Protein AF-A0AAJ7CE39-F1 (afdb_monomer)

Sequence (202 aa):
MLSVILLIFLVDRSFAIYKVINSKSSAVAFKYNDGVQGESGLHECQLDEVCSAVHKRFWMPTLSERFCRCSNGIECPWQWDKNPDNVSMTLNNRSHLKFCTTKKTTCTHKQLAVTVYGKGNSSNAYLVPHNVTVNCLCPKTHYWKLQKYSYEENDNIIQVFRCVKDMKILHYPIKRVWTPNNHLEVPALKIVYNTDCTGNLK

Structure (mmCIF, N/CA/C/O backbone):
data_AF-A0AAJ7CE39-F1
#
_entry.id   AF-A0AAJ7CE39-F1
#
loop_
_atom_site.group_PDB
_atom_site.id
_atom_site.type_symbol
_atom_site.label_atom_id
_atom_site.label_alt_id
_atom_site.label_comp_id
_atom_site.label_asym_id
_atom_site.label_entity_id
_atom_site.label_seq_id
_atom_site.pdbx_PDB_ins_code
_atom_site.Cartn_x
_atom_site.Cartn_y
_atom_site.Cartn_z
_atom_site.occupancy
_atom_site.B_iso_or_equiv
_atom_site.auth_seq_id
_atom_site.auth_comp_id
_atom_site.auth_asym_id
_atom_site.auth_atom_id
_atom_site.pdbx_PDB_model_num
ATOM 1 N N . MET A 1 1 ? 7.633 35.352 -53.881 1.00 43.28 1 MET A N 1
ATOM 2 C CA . MET A 1 1 ? 6.864 34.280 -53.215 1.00 43.28 1 MET A CA 1
ATOM 3 C C . MET A 1 1 ? 7.839 33.230 -52.708 1.00 43.28 1 MET A C 1
ATOM 5 O O . MET A 1 1 ? 8.324 32.457 -53.515 1.00 43.28 1 MET A O 1
ATOM 9 N N . LEU A 1 2 ? 8.157 33.212 -51.414 1.00 38.94 2 LEU A N 1
ATOM 10 C CA . LEU A 1 2 ? 8.753 32.042 -50.762 1.00 38.94 2 LEU A CA 1
ATOM 11 C C . LEU A 1 2 ? 8.095 31.941 -49.384 1.00 38.94 2 LEU A C 1
ATOM 13 O O . LEU A 1 2 ? 8.296 32.795 -48.526 1.00 38.94 2 LEU A O 1
ATOM 17 N N . SER A 1 3 ? 7.211 30.958 -49.245 1.00 46.09 3 SER A N 1
ATOM 18 C CA . SER A 1 3 ? 6.453 30.695 -48.027 1.00 46.09 3 SER A CA 1
ATOM 19 C C . SER A 1 3 ? 7.327 29.854 -47.100 1.00 46.09 3 SER A C 1
ATOM 21 O O . SER A 1 3 ? 7.668 28.722 -47.438 1.00 46.09 3 SER A O 1
ATOM 23 N N . VAL A 1 4 ? 7.746 30.417 -45.966 1.00 50.16 4 VAL A N 1
ATOM 24 C CA . VAL A 1 4 ? 8.520 29.703 -44.942 1.00 50.16 4 VAL A CA 1
ATOM 25 C C . VAL A 1 4 ? 7.527 28.951 -44.060 1.00 50.16 4 VAL A C 1
ATOM 27 O O . VAL A 1 4 ? 6.858 29.548 -43.221 1.00 50.16 4 VAL A O 1
ATOM 30 N N . ILE A 1 5 ? 7.398 27.641 -44.270 1.00 56.06 5 ILE A N 1
ATOM 31 C CA . ILE A 1 5 ? 6.575 26.777 -43.417 1.00 56.06 5 ILE A CA 1
ATOM 32 C C . ILE A 1 5 ? 7.419 26.381 -42.202 1.00 56.06 5 ILE A C 1
ATOM 34 O O . ILE A 1 5 ? 8.309 25.536 -42.284 1.00 56.06 5 ILE A O 1
ATOM 38 N N . LEU A 1 6 ? 7.142 27.033 -41.074 1.00 49.78 6 LEU A N 1
ATOM 39 C CA . LEU A 1 6 ? 7.700 26.720 -39.763 1.00 49.78 6 LEU A CA 1
ATOM 40 C C . LEU A 1 6 ? 7.020 25.444 -39.228 1.00 49.78 6 LEU A C 1
ATOM 42 O O . LEU A 1 6 ? 5.893 25.489 -38.737 1.00 49.78 6 LEU A O 1
ATOM 46 N N . LEU A 1 7 ? 7.684 24.292 -39.349 1.00 52.22 7 LEU A N 1
ATOM 47 C CA . LEU A 1 7 ? 7.249 23.035 -38.731 1.00 52.22 7 LEU A CA 1
ATOM 48 C C . LEU A 1 7 ? 7.487 23.105 -37.216 1.00 52.22 7 LEU A C 1
ATOM 50 O O . LEU A 1 7 ? 8.573 22.803 -36.723 1.00 52.22 7 LEU A O 1
ATOM 54 N N . ILE A 1 8 ? 6.463 23.520 -36.470 1.00 56.97 8 ILE A N 1
ATOM 55 C CA . ILE A 1 8 ? 6.426 23.374 -35.014 1.00 56.97 8 ILE A CA 1
ATOM 56 C C . ILE A 1 8 ? 6.178 21.891 -34.727 1.00 56.97 8 ILE A C 1
ATOM 58 O O . ILE A 1 8 ? 5.057 21.400 -34.856 1.00 56.97 8 ILE A O 1
ATOM 62 N N . PHE A 1 9 ? 7.232 21.163 -34.355 1.00 49.88 9 PHE A N 1
ATOM 63 C CA . PHE A 1 9 ? 7.101 19.840 -33.754 1.00 49.88 9 PHE A CA 1
ATOM 64 C C . PHE A 1 9 ? 6.405 20.000 -32.397 1.00 49.88 9 PHE A C 1
ATOM 66 O O . PHE A 1 9 ? 7.047 20.273 -31.383 1.00 49.88 9 PHE A O 1
ATOM 73 N N . LEU A 1 10 ? 5.079 19.852 -32.380 1.00 47.91 10 LEU A N 1
ATOM 74 C CA . LEU A 1 10 ? 4.332 19.589 -31.158 1.00 47.91 10 LEU A CA 1
ATOM 75 C C . LEU A 1 10 ? 4.768 18.208 -30.673 1.00 47.91 10 LEU A C 1
ATOM 77 O O . LEU A 1 10 ? 4.283 17.177 -31.129 1.00 47.91 10 LEU A O 1
ATOM 81 N N . VAL A 1 11 ? 5.769 18.192 -29.796 1.00 53.03 11 VAL A N 1
ATOM 82 C CA . VAL A 1 11 ? 6.113 16.996 -29.041 1.00 53.03 11 VAL A CA 1
ATOM 83 C C . VAL A 1 11 ? 4.955 16.797 -28.077 1.00 53.03 11 VAL A C 1
ATOM 85 O O . VAL A 1 11 ? 4.902 17.449 -27.033 1.00 53.03 11 VAL A O 1
ATOM 88 N N . ASP A 1 12 ? 4.000 15.951 -28.457 1.00 45.81 12 ASP A N 1
ATOM 89 C CA . ASP A 1 12 ? 2.988 15.440 -27.543 1.00 45.81 12 ASP A CA 1
ATOM 90 C C . ASP A 1 12 ? 3.737 14.772 -26.391 1.00 45.81 12 ASP A C 1
ATOM 92 O O . ASP A 1 12 ? 4.197 13.629 -26.474 1.00 45.81 12 ASP A O 1
ATOM 96 N N . ARG A 1 13 ? 3.932 15.516 -25.299 1.00 46.19 13 ARG A N 1
ATOM 97 C CA . ARG A 1 13 ? 4.316 14.915 -24.034 1.00 46.19 13 ARG A CA 1
ATOM 98 C C . ARG A 1 13 ? 3.097 14.139 -23.586 1.00 46.19 13 ARG A C 1
ATOM 100 O O . ARG A 1 13 ? 2.222 14.668 -22.913 1.00 46.19 13 ARG A O 1
ATOM 107 N N . SER A 1 14 ? 3.048 12.868 -23.962 1.00 49.31 14 SER A N 1
ATOM 108 C CA . SER A 1 14 ?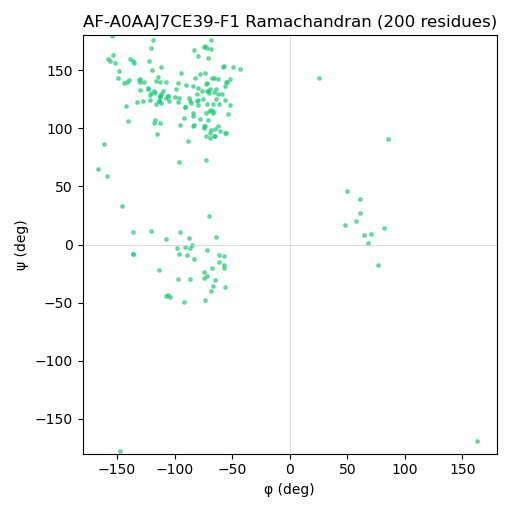 2.256 11.883 -23.249 1.00 49.31 14 SER A CA 1
ATOM 109 C C . SER A 1 14 ? 2.721 11.923 -21.793 1.00 49.31 14 SER A C 1
ATOM 111 O O . SER A 1 14 ? 3.761 11.353 -21.452 1.00 49.31 14 SER A O 1
ATOM 113 N N . PHE A 1 15 ? 2.014 12.682 -20.955 1.00 51.84 15 PHE A N 1
ATOM 114 C CA . PHE A 1 15 ? 2.243 12.722 -19.519 1.00 51.84 15 PHE A CA 1
ATOM 115 C C . PHE A 1 15 ? 1.911 11.330 -18.990 1.00 51.84 15 PHE A C 1
ATOM 117 O O . PHE A 1 15 ? 0.750 10.937 -18.876 1.00 51.84 15 PHE A O 1
ATOM 124 N N . ALA A 1 16 ? 2.947 10.524 -18.771 1.00 58.38 16 ALA A N 1
ATOM 125 C CA . ALA A 1 16 ? 2.775 9.231 -18.146 1.00 58.38 16 ALA A CA 1
ATOM 126 C C . ALA A 1 16 ? 2.327 9.474 -16.701 1.00 58.38 16 ALA A C 1
ATOM 128 O O . ALA A 1 16 ? 3.050 10.089 -15.927 1.00 58.38 16 ALA A O 1
ATOM 129 N N . ILE A 1 17 ? 1.153 8.954 -16.336 1.00 74.19 17 ILE A N 1
ATOM 130 C CA . ILE A 1 17 ? 0.530 9.090 -15.001 1.00 74.19 17 ILE A CA 1
ATOM 131 C C . ILE A 1 17 ? 1.403 8.457 -13.889 1.00 74.19 17 ILE A C 1
ATOM 133 O O . ILE A 1 17 ? 1.136 8.587 -12.697 1.00 74.19 17 ILE A O 1
ATOM 137 N N . TYR A 1 18 ? 2.452 7.730 -14.270 1.00 81.19 18 TYR A N 1
ATOM 138 C CA . TYR A 1 18 ? 3.397 7.090 -13.372 1.00 81.19 18 TYR A CA 1
ATOM 139 C C . TYR A 1 18 ? 4.736 6.856 -14.081 1.00 81.19 18 TYR A C 1
ATOM 141 O O . TYR A 1 18 ? 4.803 6.725 -15.306 1.00 81.19 18 TYR A O 1
ATOM 149 N N . LYS A 1 19 ? 5.806 6.713 -13.296 1.00 88.81 19 LYS A N 1
ATOM 150 C CA . LYS A 1 19 ? 7.135 6.302 -13.767 1.00 88.81 19 LYS A CA 1
ATOM 151 C C . LYS A 1 19 ? 7.440 4.878 -13.319 1.00 88.81 19 LYS A C 1
ATOM 153 O O . LYS A 1 19 ? 7.154 4.519 -12.181 1.00 88.81 19 LYS A O 1
ATOM 158 N N . VAL A 1 20 ? 8.056 4.070 -14.188 1.00 90.94 20 VAL A N 1
ATOM 159 C CA . VAL A 1 20 ? 8.519 2.714 -13.840 1.00 90.94 20 VAL A CA 1
ATOM 160 C C . VAL A 1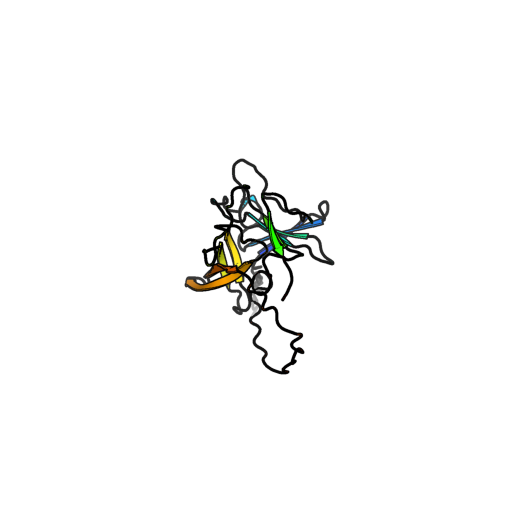 20 ? 10.021 2.583 -14.047 1.00 90.94 20 VAL A C 1
ATOM 162 O O . VAL A 1 20 ? 10.533 2.903 -15.117 1.00 90.94 20 VAL A O 1
ATOM 165 N N . ILE A 1 21 ? 10.718 2.065 -13.037 1.00 92.38 21 ILE A N 1
ATOM 166 C CA . ILE A 1 21 ? 12.146 1.744 -13.079 1.00 92.38 21 ILE A CA 1
ATOM 167 C C . ILE A 1 21 ? 12.298 0.234 -12.902 1.00 92.38 21 ILE A C 1
ATOM 169 O O . ILE A 1 21 ? 11.868 -0.327 -11.898 1.00 92.38 21 ILE A O 1
ATOM 173 N N . ASN A 1 22 ? 12.901 -0.445 -13.877 1.00 92.31 22 ASN A N 1
ATOM 174 C CA . ASN A 1 22 ? 13.095 -1.894 -13.829 1.00 92.31 22 ASN A CA 1
ATOM 175 C C . ASN A 1 22 ? 14.504 -2.236 -13.332 1.00 92.31 22 ASN A C 1
ATOM 177 O O . ASN A 1 22 ? 15.490 -1.863 -13.965 1.00 92.31 22 ASN A O 1
ATOM 181 N N . SER A 1 23 ? 14.593 -3.007 -12.251 1.00 90.56 23 SER A N 1
ATOM 182 C CA . SER A 1 23 ? 15.832 -3.641 -11.803 1.00 90.56 23 SER A CA 1
ATOM 183 C C . SER A 1 23 ? 15.934 -5.042 -12.403 1.00 90.56 23 SER A C 1
ATOM 185 O O . SER A 1 23 ? 15.199 -5.956 -12.017 1.00 90.56 23 SER A O 1
ATOM 187 N N . LYS A 1 24 ? 16.851 -5.218 -13.364 1.00 82.88 24 LYS A N 1
ATOM 188 C CA . LYS A 1 24 ? 17.113 -6.527 -13.986 1.00 82.88 24 LYS A CA 1
ATOM 189 C C . LYS A 1 24 ? 17.756 -7.507 -13.003 1.00 82.88 24 LYS A C 1
ATOM 191 O O . LYS A 1 24 ? 17.380 -8.671 -12.996 1.00 82.88 24 LYS A O 1
ATOM 196 N N . SER A 1 25 ? 18.688 -7.038 -12.173 1.00 86.56 25 SER A N 1
ATOM 197 C CA . SER A 1 25 ? 19.425 -7.873 -11.215 1.00 86.56 25 SER A CA 1
ATOM 198 C C . SER A 1 25 ? 18.531 -8.429 -10.107 1.00 86.56 25 SER A C 1
ATOM 200 O O . SER A 1 25 ? 18.723 -9.562 -9.682 1.00 86.56 25 SER A O 1
ATOM 202 N N . SER A 1 26 ? 17.536 -7.658 -9.664 1.00 85.12 26 SER A N 1
ATOM 203 C CA . SER A 1 26 ? 16.617 -8.066 -8.593 1.00 85.12 26 SER A CA 1
ATOM 204 C C . SER A 1 26 ? 15.286 -8.625 -9.103 1.00 85.12 26 SER A C 1
ATOM 206 O O . SER A 1 26 ? 14.459 -9.026 -8.293 1.00 85.12 26 SER A O 1
ATOM 208 N N . ALA A 1 27 ? 15.050 -8.630 -10.421 1.00 91.00 27 ALA A N 1
ATOM 209 C CA . ALA A 1 27 ? 13.770 -8.999 -11.035 1.00 91.00 27 ALA A CA 1
ATOM 210 C C . ALA A 1 27 ? 12.557 -8.275 -10.403 1.00 91.00 27 ALA A C 1
ATOM 212 O O . ALA A 1 27 ? 11.507 -8.877 -10.145 1.00 91.00 27 ALA A O 1
ATOM 213 N N . VAL A 1 28 ? 12.688 -6.957 -10.195 1.00 92.94 28 VAL A N 1
ATOM 214 C CA . VAL A 1 28 ? 11.636 -6.079 -9.647 1.00 92.94 28 VAL A CA 1
ATOM 215 C C . VAL A 1 28 ? 11.447 -4.844 -10.525 1.00 92.94 28 VAL A C 1
A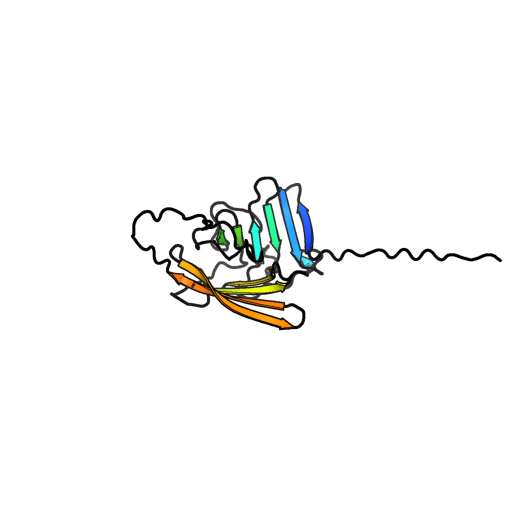TOM 217 O O . VAL A 1 28 ? 12.406 -4.287 -11.054 1.00 92.94 28 VAL A O 1
ATOM 220 N N . ALA A 1 29 ? 10.200 -4.405 -10.668 1.00 94.88 29 ALA A N 1
ATOM 221 C CA . ALA A 1 29 ? 9.835 -3.116 -11.237 1.00 94.88 29 ALA A CA 1
ATOM 222 C C . ALA A 1 29 ? 9.339 -2.192 -10.120 1.00 94.88 29 ALA A C 1
ATOM 224 O O . ALA A 1 29 ? 8.415 -2.552 -9.393 1.00 94.88 29 ALA A O 1
ATOM 225 N N . PHE A 1 30 ? 9.920 -1.005 -10.006 1.00 94.44 30 PHE A N 1
ATOM 226 C CA . PHE A 1 30 ? 9.492 0.039 -9.082 1.00 94.44 30 PHE A CA 1
ATOM 227 C C . PHE A 1 30 ? 8.585 1.019 -9.811 1.00 94.44 30 PHE A C 1
ATOM 229 O O . PHE A 1 30 ? 8.972 1.535 -10.858 1.00 94.44 30 PHE A O 1
ATOM 236 N N . LYS A 1 31 ? 7.389 1.266 -9.281 1.00 93.00 31 LYS A N 1
ATOM 237 C CA . LYS A 1 31 ? 6.425 2.221 -9.832 1.00 93.00 31 LYS A CA 1
ATOM 238 C C . LYS A 1 31 ? 6.282 3.412 -8.891 1.00 93.00 31 LYS A C 1
ATOM 240 O O . LYS A 1 31 ? 6.034 3.223 -7.707 1.00 93.00 31 LYS A O 1
ATOM 245 N N . TYR A 1 32 ? 6.395 4.609 -9.449 1.00 91.56 32 TYR A N 1
ATOM 246 C CA . TYR A 1 32 ? 6.266 5.892 -8.764 1.00 91.56 32 TYR A CA 1
ATOM 247 C C . TYR A 1 32 ? 5.119 6.689 -9.379 1.00 91.56 32 TYR A C 1
ATOM 249 O O . TYR A 1 32 ? 4.846 6.552 -10.574 1.00 91.56 32 TYR A O 1
ATOM 257 N N . ASN A 1 33 ? 4.466 7.524 -8.578 1.00 86.69 33 ASN A N 1
ATOM 258 C CA . ASN A 1 33 ? 3.383 8.387 -9.048 1.00 86.69 33 ASN A CA 1
ATOM 259 C C . ASN A 1 33 ? 3.876 9.495 -9.986 1.00 86.69 33 ASN A C 1
ATOM 261 O O . ASN A 1 33 ? 5.079 9.732 -10.118 1.00 86.69 33 ASN A O 1
ATOM 265 N N . ASP A 1 34 ? 2.928 10.163 -10.642 1.00 83.44 34 ASP A N 1
ATOM 266 C CA . ASP A 1 34 ? 3.207 11.304 -11.510 1.00 83.44 34 ASP A CA 1
ATOM 267 C C . ASP A 1 34 ? 4.053 12.375 -10.799 1.00 83.44 34 ASP A C 1
ATOM 269 O O . ASP A 1 34 ? 3.922 12.616 -9.598 1.00 83.44 34 ASP A O 1
ATOM 273 N N . GLY A 1 35 ? 4.971 12.984 -11.544 1.00 83.69 35 GLY A N 1
ATOM 274 C CA . GLY A 1 35 ? 5.945 13.947 -11.031 1.00 83.69 35 GLY A CA 1
ATOM 275 C C . GLY A 1 35 ? 7.125 13.343 -10.257 1.00 83.69 35 GLY A C 1
ATOM 276 O O . GLY A 1 35 ? 8.165 13.995 -10.150 1.00 83.69 35 GLY A O 1
ATOM 277 N N . VAL A 1 36 ? 7.046 12.091 -9.788 1.00 89.50 36 VAL A N 1
ATOM 278 C CA . VAL A 1 36 ? 8.117 11.456 -9.002 1.00 89.50 36 VAL A CA 1
ATOM 279 C C . VAL A 1 36 ? 9.092 10.701 -9.906 1.00 89.50 36 VAL A C 1
ATOM 281 O O . VAL A 1 36 ? 8.756 9.730 -10.583 1.00 89.50 36 VAL A O 1
ATOM 284 N N . GLN A 1 37 ? 10.355 11.135 -9.895 1.00 89.38 37 GLN A N 1
ATOM 285 C CA . GLN A 1 37 ? 11.395 10.574 -10.764 1.00 89.38 37 GLN A CA 1
ATOM 286 C C . GLN A 1 37 ? 12.144 9.371 -10.167 1.00 89.38 37 GLN A C 1
ATOM 288 O O . GLN A 1 37 ? 12.906 8.725 -10.890 1.00 89.38 37 GLN A O 1
ATOM 293 N N . GLY A 1 38 ? 11.927 9.062 -8.891 1.00 91.25 38 GLY A N 1
ATOM 294 C CA . GLY A 1 38 ? 12.571 7.976 -8.153 1.00 91.25 38 GLY A CA 1
ATOM 295 C C . GLY A 1 38 ? 12.426 8.179 -6.643 1.00 91.25 38 GLY A C 1
ATOM 296 O O . GLY A 1 38 ? 11.691 9.065 -6.213 1.00 91.25 38 GLY A O 1
ATOM 297 N N . GLU A 1 39 ? 13.157 7.397 -5.843 1.00 92.38 39 GLU A N 1
ATOM 298 C CA . GLU A 1 39 ? 13.064 7.420 -4.369 1.00 92.38 39 GLU A CA 1
ATOM 299 C C . GLU A 1 39 ? 13.308 8.805 -3.749 1.00 92.38 39 GLU A C 1
ATOM 301 O O . GLU A 1 39 ? 12.638 9.172 -2.789 1.00 92.38 39 GLU A O 1
ATOM 306 N N . SER A 1 40 ? 14.225 9.606 -4.303 1.00 92.00 40 SER A N 1
ATOM 307 C CA . SER A 1 40 ? 14.520 10.952 -3.788 1.00 92.00 40 SER A CA 1
ATOM 308 C C . SER A 1 40 ? 13.374 11.948 -3.975 1.00 92.00 40 SER A C 1
ATOM 310 O O . SER A 1 40 ? 13.339 12.964 -3.287 1.00 92.00 40 SER A O 1
ATOM 312 N N . GLY A 1 41 ? 12.444 11.668 -4.894 1.00 92.25 41 GLY A N 1
ATOM 313 C CA . GLY A 1 41 ? 11.249 12.481 -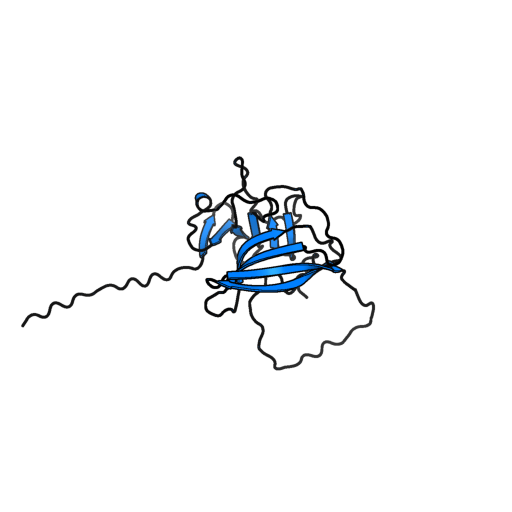5.111 1.00 92.25 41 GLY A CA 1
ATOM 314 C C . GLY A 1 41 ? 10.071 12.104 -4.211 1.00 92.25 41 GLY A C 1
ATOM 315 O O . GLY A 1 41 ? 9.032 12.750 -4.299 1.00 92.25 41 GLY A O 1
ATOM 316 N N . LEU A 1 42 ? 10.200 11.061 -3.384 1.00 94.00 42 LEU A N 1
ATOM 317 C CA . LEU A 1 42 ? 9.165 10.651 -2.436 1.00 94.00 42 LEU A CA 1
ATOM 318 C C . LEU A 1 42 ? 9.227 11.490 -1.154 1.00 94.00 42 LEU A C 1
ATOM 320 O O . LEU A 1 42 ? 10.310 11.804 -0.644 1.00 94.00 42 LEU A O 1
ATOM 324 N N . HIS A 1 43 ? 8.058 11.804 -0.594 1.00 94.44 43 HIS A N 1
ATOM 325 C CA . HIS A 1 43 ? 7.963 12.402 0.737 1.00 94.44 43 HIS A CA 1
ATOM 326 C C . HIS A 1 43 ? 8.333 11.385 1.821 1.00 94.44 43 HIS A C 1
ATOM 328 O O . HIS A 1 43 ? 8.323 10.174 1.591 1.00 94.44 43 HIS A O 1
ATOM 334 N N . GLU A 1 44 ? 8.672 11.876 3.013 1.00 95.38 44 GLU A N 1
ATOM 335 C CA . GLU A 1 44 ? 8.890 10.999 4.167 1.00 95.38 44 GLU A CA 1
ATOM 336 C C . GLU A 1 44 ? 7.573 10.432 4.677 1.00 95.38 44 GLU A C 1
ATOM 338 O O . GLU A 1 44 ? 6.621 11.181 4.885 1.00 95.38 44 GLU A O 1
ATOM 343 N N . CYS A 1 45 ? 7.544 9.120 4.905 1.00 95.00 45 CYS A N 1
ATOM 344 C CA . CYS A 1 45 ? 6.367 8.440 5.419 1.00 95.00 45 CYS A CA 1
ATOM 345 C C . CYS A 1 45 ? 5.953 9.008 6.775 1.00 95.00 45 CYS A C 1
ATOM 347 O O . CYS A 1 45 ? 6.753 9.057 7.715 1.00 95.00 45 CYS A O 1
ATOM 349 N N . GLN A 1 46 ? 4.677 9.358 6.899 1.00 92.50 46 GLN A N 1
ATOM 350 C CA . GLN A 1 46 ? 4.080 9.666 8.188 1.00 92.50 46 GLN A CA 1
ATOM 351 C C . GLN A 1 46 ? 3.896 8.397 9.027 1.00 92.50 46 GLN A C 1
ATOM 353 O O . GLN A 1 46 ? 4.030 7.261 8.554 1.00 92.50 46 GLN A O 1
ATOM 358 N N . LEU A 1 47 ? 3.567 8.590 10.309 1.00 87.62 47 LEU A N 1
ATOM 359 C CA . LEU A 1 47 ? 3.161 7.476 11.152 1.00 87.62 47 LEU A CA 1
ATOM 360 C C . LEU A 1 47 ? 1.971 6.764 10.501 1.00 87.62 47 LEU A C 1
ATOM 362 O O . LEU A 1 47 ? 1.042 7.391 10.004 1.00 87.62 47 LEU A O 1
ATOM 366 N N . ASP A 1 48 ? 2.023 5.439 10.515 1.00 87.94 48 ASP A N 1
ATOM 367 C CA . ASP A 1 48 ? 1.002 4.551 9.977 1.00 87.94 48 ASP A CA 1
ATOM 368 C C . ASP A 1 48 ? 0.795 4.528 8.457 1.00 87.94 48 ASP A C 1
ATOM 370 O O . ASP A 1 48 ? -0.020 3.728 7.975 1.00 87.94 48 ASP A O 1
ATOM 374 N N . GLU A 1 49 ? 1.585 5.296 7.713 1.00 93.50 49 GLU A N 1
ATOM 375 C CA . GLU A 1 49 ? 1.589 5.298 6.257 1.00 93.50 49 GLU A CA 1
ATOM 376 C C . GLU A 1 49 ? 2.220 4.017 5.687 1.00 93.50 49 GLU A C 1
ATOM 378 O O . GLU A 1 49 ? 3.213 3.481 6.192 1.00 93.50 49 GLU A O 1
ATOM 383 N N . VAL A 1 50 ? 1.609 3.497 4.626 1.00 93.94 50 VAL A N 1
ATOM 384 C CA . VAL A 1 50 ? 2.160 2.411 3.818 1.00 93.94 50 VAL A CA 1
ATOM 385 C C . VAL A 1 50 ? 3.261 2.992 2.949 1.00 93.94 50 VAL A C 1
ATOM 387 O O . VAL A 1 50 ? 3.013 3.893 2.156 1.00 93.94 50 VAL A O 1
ATOM 390 N N . CYS A 1 51 ? 4.461 2.430 3.026 1.00 95.25 51 CYS A N 1
ATOM 391 C CA . CYS A 1 51 ? 5.581 2.914 2.230 1.00 95.25 51 CYS A CA 1
ATOM 392 C C . CYS A 1 51 ? 5.633 2.278 0.833 1.00 95.25 51 CYS A C 1
ATOM 394 O O . CYS A 1 51 ? 6.061 2.918 -0.132 1.00 95.25 51 CYS A O 1
ATOM 396 N N . SER A 1 52 ? 5.143 1.040 0.689 1.00 94.88 52 SER A N 1
ATOM 397 C CA . SER A 1 52 ? 4.988 0.403 -0.620 1.00 94.88 52 SER A CA 1
ATOM 398 C C . SER A 1 52 ? 3.862 -0.632 -0.672 1.00 94.88 52 SER A C 1
ATOM 400 O O . SER A 1 52 ? 3.488 -1.230 0.340 1.00 94.88 52 SER A O 1
ATOM 402 N N . ALA A 1 53 ? 3.343 -0.875 -1.875 1.00 93.19 53 ALA A N 1
ATOM 403 C CA . ALA A 1 53 ? 2.520 -2.036 -2.192 1.00 93.19 53 ALA A CA 1
ATOM 404 C C . ALA A 1 53 ? 3.285 -2.965 -3.142 1.00 93.19 53 ALA A C 1
ATOM 406 O O . ALA A 1 53 ? 3.682 -2.581 -4.240 1.00 93.19 53 ALA A O 1
ATOM 407 N N . VAL A 1 54 ? 3.492 -4.210 -2.723 1.00 93.06 54 VAL A N 1
ATOM 408 C CA . VAL A 1 54 ? 4.252 -5.208 -3.479 1.00 93.06 54 VAL A CA 1
ATOM 409 C C . VAL A 1 54 ? 3.296 -6.219 -4.090 1.00 93.06 54 VAL A C 1
ATOM 411 O O . VAL A 1 54 ? 2.499 -6.819 -3.375 1.00 93.06 54 VAL A O 1
ATOM 414 N N . HIS A 1 55 ? 3.404 -6.458 -5.396 1.00 91.50 55 HIS A N 1
ATOM 415 C CA . HIS A 1 55 ? 2.544 -7.357 -6.157 1.00 91.50 55 HIS A CA 1
ATOM 416 C C . HIS A 1 55 ? 3.344 -8.471 -6.837 1.00 91.50 55 HIS A C 1
ATOM 418 O O . HIS A 1 55 ? 4.211 -8.223 -7.683 1.00 91.50 55 HIS A O 1
ATOM 424 N N . LYS A 1 56 ? 2.967 -9.719 -6.553 1.00 91.00 56 LYS A N 1
ATOM 425 C CA . LYS A 1 56 ? 3.458 -10.900 -7.262 1.00 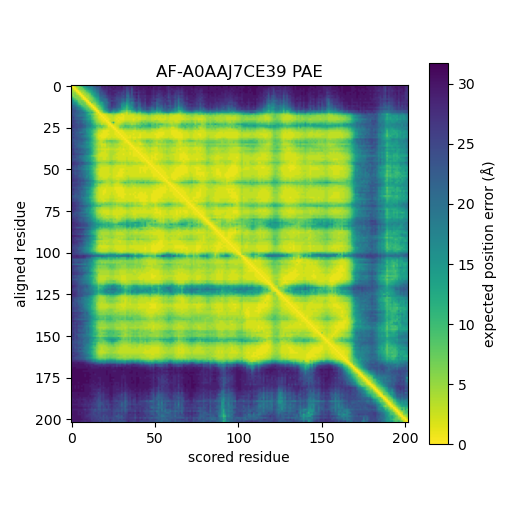91.00 56 LYS A CA 1
ATOM 426 C C . LYS A 1 56 ? 2.751 -11.055 -8.604 1.00 91.00 56 LYS A C 1
ATOM 428 O O . LYS A 1 56 ? 1.586 -11.464 -8.677 1.00 91.00 56 LYS A O 1
ATOM 433 N N . ARG A 1 57 ? 3.477 -10.793 -9.688 1.00 87.69 57 ARG A N 1
ATOM 434 C CA . ARG A 1 57 ? 2.989 -10.973 -11.063 1.00 87.69 57 ARG A CA 1
ATOM 435 C C . ARG A 1 57 ? 3.408 -12.351 -11.592 1.00 87.69 57 ARG A C 1
ATOM 437 O O . ARG A 1 57 ? 4.418 -12.897 -11.171 1.00 87.69 57 ARG A O 1
ATOM 444 N N . PHE A 1 58 ? 2.587 -12.958 -12.454 1.00 82.88 58 PHE A N 1
ATOM 445 C CA . PHE A 1 58 ? 2.826 -14.321 -12.962 1.00 82.88 58 PHE A CA 1
ATOM 446 C C . PHE A 1 58 ? 3.971 -14.393 -13.980 1.00 82.88 58 PHE A C 1
ATOM 448 O O . PHE A 1 58 ? 4.823 -15.264 -13.874 1.00 82.88 58 PHE A O 1
ATOM 455 N N . TRP A 1 59 ? 3.965 -13.483 -14.956 1.00 85.88 59 TRP A N 1
ATOM 456 C CA . TRP A 1 59 ? 4.847 -13.507 -16.134 1.00 85.88 59 TRP A CA 1
ATOM 457 C C . TRP A 1 59 ? 5.733 -12.264 -16.238 1.00 85.88 59 TRP A C 1
ATOM 459 O O . TRP A 1 59 ? 6.319 -11.985 -17.276 1.00 85.88 59 TRP A O 1
ATOM 469 N N . MET A 1 60 ? 5.779 -11.472 -15.171 1.00 89.12 60 MET A N 1
ATOM 470 C CA . MET A 1 60 ? 6.530 -10.226 -15.102 1.00 89.12 60 MET A CA 1
ATOM 471 C C . MET A 1 60 ? 7.281 -10.164 -13.772 1.00 89.12 60 MET A C 1
ATOM 473 O O . MET A 1 60 ? 6.818 -10.776 -12.806 1.00 89.12 60 MET A O 1
ATOM 477 N N . PRO A 1 61 ? 8.373 -9.378 -13.698 1.00 89.81 61 PRO A N 1
ATOM 478 C CA . PRO A 1 61 ? 9.026 -9.013 -12.441 1.00 89.81 61 PRO A CA 1
ATOM 479 C C . PRO A 1 61 ? 8.019 -8.639 -11.351 1.00 89.81 61 PRO A C 1
ATOM 481 O O . PRO A 1 61 ? 6.954 -8.098 -11.663 1.00 89.81 61 PRO A O 1
ATOM 484 N N . THR A 1 62 ? 8.336 -8.846 -10.077 1.00 92.75 62 THR A N 1
ATOM 485 C CA . THR A 1 62 ? 7.501 -8.317 -8.982 1.00 92.75 62 THR A CA 1
ATOM 486 C C . THR A 1 62 ? 7.334 -6.805 -9.155 1.00 92.75 62 THR A C 1
ATOM 488 O O . THR A 1 62 ? 8.265 -6.128 -9.585 1.00 92.75 62 THR A O 1
ATOM 491 N N . LEU A 1 63 ? 6.140 -6.269 -8.900 1.00 93.81 63 LEU A N 1
ATOM 492 C CA . LEU A 1 63 ? 5.904 -4.822 -8.932 1.00 93.81 63 LEU A CA 1
ATOM 493 C C . LEU A 1 63 ? 5.931 -4.286 -7.504 1.00 93.81 63 LEU A C 1
ATOM 495 O O . LEU A 1 63 ? 5.191 -4.796 -6.673 1.00 93.81 63 LEU A O 1
ATOM 499 N N . SER A 1 64 ? 6.736 -3.267 -7.239 1.00 94.44 64 SER A N 1
ATOM 500 C CA . SER A 1 64 ? 6.720 -2.505 -5.992 1.00 94.44 64 SER A CA 1
ATOM 501 C C . SER A 1 64 ? 6.237 -1.092 -6.302 1.00 94.44 64 SER A C 1
ATOM 503 O O . SER A 1 64 ? 6.953 -0.309 -6.926 1.00 94.44 64 SER A O 1
ATOM 505 N N . GLU A 1 65 ? 4.994 -0.786 -5.946 1.00 94.19 65 GLU A N 1
ATOM 506 C CA . GLU A 1 65 ? 4.450 0.569 -6.012 1.00 94.19 65 GLU A CA 1
ATOM 507 C C . GLU A 1 65 ? 4.932 1.349 -4.789 1.00 94.19 65 GLU A C 1
ATOM 509 O O . GLU A 1 65 ? 4.762 0.894 -3.659 1.00 94.19 65 GLU A O 1
ATOM 514 N N . ARG A 1 66 ? 5.584 2.489 -5.014 1.00 94.62 66 ARG A N 1
ATOM 515 C CA . ARG A 1 66 ? 6.278 3.277 -3.993 1.00 94.62 66 ARG A CA 1
ATOM 516 C C . ARG A 1 66 ? 5.453 4.510 -3.645 1.00 94.62 66 ARG A C 1
ATOM 518 O O . ARG A 1 66 ? 5.133 5.293 -4.538 1.00 94.62 66 ARG A O 1
ATOM 525 N N . PHE A 1 67 ? 5.126 4.675 -2.363 1.00 94.38 67 PHE A N 1
ATOM 526 C CA . PHE A 1 67 ? 4.293 5.784 -1.880 1.00 94.38 67 PHE A CA 1
ATOM 527 C C . PHE A 1 67 ? 5.104 6.847 -1.143 1.00 94.38 67 PHE A C 1
ATOM 529 O O . PHE A 1 67 ? 4.923 8.029 -1.404 1.00 94.38 67 PHE A O 1
ATOM 536 N N . CYS A 1 68 ? 6.025 6.434 -0.272 1.00 95.25 68 CYS A N 1
ATOM 537 C CA . CYS A 1 68 ? 6.841 7.331 0.544 1.00 95.25 68 CYS A CA 1
ATOM 538 C C . CYS A 1 68 ? 8.176 6.665 0.921 1.00 95.25 68 CYS A C 1
ATOM 540 O O . CYS A 1 68 ? 8.326 5.442 0.820 1.00 95.25 68 CYS A O 1
ATOM 542 N N . ARG A 1 69 ? 9.158 7.462 1.361 1.00 95.69 69 ARG A N 1
ATOM 543 C CA . ARG A 1 69 ? 10.456 6.978 1.862 1.00 95.69 69 ARG A CA 1
ATOM 544 C C . ARG A 1 69 ? 10.457 6.906 3.388 1.00 95.69 69 ARG A C 1
ATOM 546 O O . ARG A 1 69 ? 9.964 7.814 4.052 1.00 95.69 69 ARG A O 1
ATOM 553 N N . CYS A 1 70 ? 11.035 5.853 3.958 1.00 95.19 70 CYS A N 1
ATOM 554 C CA . CYS A 1 70 ? 11.195 5.778 5.408 1.00 95.19 70 CYS A CA 1
ATOM 555 C C . CYS A 1 70 ? 12.306 6.731 5.879 1.00 95.19 70 CYS A C 1
ATOM 557 O O . CYS A 1 70 ? 13.290 6.964 5.173 1.00 95.19 70 CYS A O 1
ATOM 559 N N . SER A 1 71 ? 12.153 7.283 7.081 1.00 92.62 71 SER A N 1
ATOM 560 C CA . SER A 1 71 ? 13.162 8.148 7.700 1.00 92.62 71 SER A CA 1
ATOM 561 C C . SER A 1 71 ? 14.364 7.340 8.223 1.00 92.62 71 SER A C 1
ATOM 563 O O . SER A 1 71 ? 14.339 6.108 8.283 1.00 92.62 71 SER A O 1
ATOM 565 N N . ASN A 1 72 ? 15.429 8.040 8.626 1.00 88.38 72 ASN A N 1
ATOM 566 C CA . ASN A 1 72 ? 16.647 7.462 9.222 1.00 88.38 72 ASN A CA 1
ATOM 567 C C . ASN A 1 72 ? 17.413 6.476 8.319 1.00 88.38 72 ASN A C 1
ATOM 569 O O . ASN A 1 72 ? 18.090 5.580 8.814 1.00 88.38 72 ASN A O 1
ATOM 573 N N . GLY A 1 73 ? 17.299 6.625 6.996 1.00 84.06 73 GLY A N 1
ATOM 574 C CA . GLY A 1 73 ? 18.006 5.774 6.032 1.00 84.06 73 GLY A CA 1
ATOM 575 C C . GLY A 1 73 ? 17.494 4.333 5.968 1.00 84.06 73 GLY A C 1
ATOM 576 O O . GLY A 1 73 ? 18.118 3.496 5.322 1.00 84.06 73 GLY A O 1
ATOM 577 N N . ILE A 1 74 ? 16.366 4.035 6.620 1.00 91.06 74 ILE A N 1
ATOM 578 C CA . ILE A 1 74 ? 15.711 2.734 6.511 1.00 91.06 74 ILE A CA 1
ATOM 579 C C . ILE A 1 74 ? 15.129 2.622 5.103 1.00 91.06 74 ILE A C 1
ATOM 581 O O . ILE A 1 74 ? 14.425 3.511 4.629 1.00 91.06 74 ILE A O 1
ATOM 585 N N . GLU A 1 75 ? 15.406 1.521 4.415 1.00 92.12 75 GLU A N 1
ATOM 586 C CA . GLU A 1 75 ? 14.789 1.265 3.121 1.00 92.12 75 GLU A CA 1
ATOM 587 C C . GLU A 1 75 ? 13.376 0.706 3.323 1.00 92.12 75 GLU A C 1
ATOM 589 O O . GLU A 1 75 ? 13.176 -0.262 4.059 1.00 92.12 75 GLU A O 1
ATOM 594 N N . CYS A 1 76 ? 12.378 1.293 2.655 1.00 94.31 76 CYS A N 1
ATOM 595 C CA . CYS A 1 76 ? 11.039 0.712 2.663 1.00 94.31 76 CYS A CA 1
ATOM 596 C C . CYS A 1 76 ? 11.067 -0.664 1.976 1.00 94.31 76 CYS A C 1
ATOM 598 O O . CYS A 1 76 ? 11.445 -0.721 0.796 1.00 94.31 76 CYS A O 1
ATOM 600 N N . PRO A 1 77 ? 10.595 -1.742 2.634 1.00 93.38 77 PRO A N 1
ATOM 601 C CA . PRO A 1 77 ? 10.601 -3.077 2.052 1.00 93.38 77 PRO A CA 1
ATOM 602 C C . PRO A 1 77 ? 9.890 -3.107 0.695 1.00 93.38 77 PRO A C 1
ATOM 604 O O . PRO A 1 77 ? 8.853 -2.471 0.506 1.00 93.38 77 PRO A O 1
ATOM 607 N N . TRP A 1 78 ? 10.443 -3.849 -0.261 1.00 92.75 78 TRP A N 1
ATOM 608 C CA . TRP A 1 78 ? 9.928 -3.926 -1.637 1.00 92.75 78 TRP A CA 1
ATOM 609 C C . TRP A 1 78 ? 9.886 -5.349 -2.201 1.00 92.75 78 TRP A C 1
ATOM 611 O O . TRP A 1 78 ? 9.346 -5.566 -3.287 1.00 92.75 78 TRP A O 1
ATOM 621 N N . GLN A 1 79 ? 10.452 -6.318 -1.483 1.00 90.69 79 GLN A N 1
ATOM 622 C CA . GLN A 1 79 ? 10.482 -7.713 -1.902 1.00 90.69 79 GLN A CA 1
ATOM 623 C C . GLN A 1 79 ? 9.135 -8.394 -1.665 1.00 90.69 79 GLN A C 1
ATOM 625 O O . GLN A 1 79 ? 8.378 -8.061 -0.745 1.00 90.69 79 GLN A O 1
ATOM 630 N N . TRP A 1 80 ? 8.823 -9.330 -2.561 1.00 88.00 80 TRP A N 1
ATOM 631 C CA . TRP A 1 80 ? 7.683 -10.214 -2.395 1.00 88.00 80 TRP A CA 1
ATOM 632 C C . TRP A 1 80 ? 8.098 -11.419 -1.560 1.00 88.00 80 TRP A C 1
ATOM 634 O O . TRP A 1 80 ? 8.925 -12.216 -2.004 1.00 88.00 80 TRP A O 1
ATOM 644 N N . ASP A 1 81 ? 7.408 -11.621 -0.444 1.00 84.19 81 ASP A N 1
ATOM 645 C CA . ASP A 1 81 ? 7.661 -12.727 0.473 1.00 84.19 81 ASP A CA 1
ATOM 646 C C . ASP A 1 81 ? 6.387 -13.537 0.643 1.00 84.19 81 ASP A C 1
ATOM 648 O O . ASP A 1 81 ? 5.314 -12.985 0.842 1.00 84.19 81 ASP A O 1
ATOM 652 N N . LYS A 1 82 ? 6.476 -14.869 0.574 1.00 77.31 82 LYS A N 1
ATOM 653 C CA . LYS A 1 82 ? 5.294 -15.726 0.778 1.00 77.31 82 LYS A CA 1
ATOM 654 C C . LYS A 1 82 ? 4.754 -15.623 2.211 1.00 77.31 82 LYS A C 1
ATOM 656 O O . LYS A 1 82 ? 3.556 -15.788 2.422 1.00 77.31 82 LYS A O 1
ATOM 661 N N . ASN A 1 83 ? 5.649 -15.369 3.163 1.00 75.44 83 ASN A N 1
ATOM 662 C CA . ASN A 1 83 ? 5.348 -15.192 4.574 1.00 75.44 83 ASN A CA 1
ATOM 663 C C . ASN A 1 83 ? 5.706 -13.748 4.946 1.00 75.44 83 ASN A C 1
ATOM 665 O O . ASN A 1 83 ? 6.877 -13.475 5.180 1.00 75.44 83 ASN A O 1
ATOM 669 N N . PRO A 1 84 ? 4.739 -12.820 4.923 1.00 74.25 84 PRO A N 1
ATOM 670 C CA . PRO A 1 84 ? 5.004 -11.419 5.210 1.00 74.25 84 PRO A CA 1
ATOM 671 C C . PRO A 1 84 ? 5.486 -11.219 6.651 1.00 74.25 84 PRO A C 1
ATOM 673 O O . PRO A 1 84 ? 4.879 -11.738 7.589 1.00 74.25 84 PRO A O 1
ATOM 676 N N . ASP A 1 85 ? 6.548 -10.428 6.802 1.00 76.94 85 ASP A N 1
ATOM 677 C CA . ASP A 1 85 ? 7.128 -10.062 8.095 1.00 76.94 85 ASP A CA 1
ATOM 678 C C . ASP A 1 85 ? 6.204 -9.149 8.920 1.00 76.94 85 ASP A C 1
ATOM 680 O O . ASP A 1 85 ? 5.167 -8.673 8.459 1.00 76.94 85 ASP A O 1
ATOM 684 N N . ASN A 1 86 ? 6.615 -8.823 10.143 1.00 80.50 86 ASN A N 1
ATOM 685 C CA . ASN A 1 86 ? 5.909 -7.911 11.054 1.00 80.50 86 ASN A CA 1
ATOM 686 C C . ASN A 1 86 ? 5.742 -6.464 10.532 1.00 80.50 86 ASN A C 1
ATOM 688 O O . ASN A 1 86 ? 4.932 -5.714 11.071 1.00 80.50 86 ASN A O 1
ATOM 692 N N . VAL A 1 87 ? 6.479 -6.072 9.489 1.00 83.56 87 VAL A N 1
ATOM 693 C CA . VAL A 1 87 ? 6.328 -4.800 8.753 1.00 83.56 87 VAL A CA 1
ATOM 694 C C . VAL A 1 87 ? 5.454 -4.933 7.502 1.00 83.56 87 VAL A C 1
ATOM 696 O O . VAL A 1 87 ? 5.435 -4.045 6.654 1.00 83.56 87 VAL A O 1
ATOM 699 N N . SER A 1 88 ? 4.767 -6.060 7.329 1.00 86.31 88 SER A N 1
ATOM 700 C CA . SER A 1 88 ? 3.993 -6.365 6.131 1.00 86.31 88 SER A CA 1
ATOM 701 C C . SER A 1 88 ? 2.555 -6.740 6.485 1.00 86.31 88 SER A C 1
ATOM 703 O O . SER A 1 88 ? 2.297 -7.496 7.418 1.00 86.31 88 SER A O 1
ATOM 705 N N . MET A 1 89 ? 1.597 -6.265 5.695 1.00 85.44 89 MET A N 1
ATOM 706 C CA . MET A 1 89 ? 0.200 -6.681 5.773 1.00 85.44 89 MET A CA 1
ATOM 707 C C . MET A 1 89 ? -0.213 -7.364 4.476 1.00 85.44 89 MET A C 1
ATOM 709 O O . MET A 1 89 ? -0.020 -6.830 3.386 1.00 85.44 89 MET A O 1
ATOM 713 N N . THR A 1 90 ? -0.824 -8.544 4.583 1.00 83.81 90 THR A N 1
ATOM 714 C CA . THR A 1 90 ? -1.398 -9.207 3.408 1.00 83.81 90 THR A CA 1
ATOM 715 C C . THR A 1 90 ? -2.646 -8.476 2.957 1.00 83.81 90 THR A C 1
ATOM 717 O O . THR A 1 90 ? -3.604 -8.366 3.717 1.00 83.81 90 THR A O 1
ATOM 720 N N . LEU A 1 91 ? -2.624 -8.014 1.712 1.00 78.38 91 LEU A N 1
ATOM 721 C CA . LEU A 1 91 ? -3.792 -7.470 1.044 1.00 78.38 91 LEU A CA 1
ATOM 722 C C . LEU A 1 91 ? -4.505 -8.581 0.279 1.00 78.38 91 LEU A C 1
ATOM 724 O O . LEU A 1 91 ? -5.701 -8.792 0.456 1.00 78.38 91 LEU A O 1
ATOM 728 N N . ASN A 1 92 ? -3.745 -9.347 -0.514 1.00 77.31 92 ASN A N 1
ATOM 729 C CA . ASN A 1 92 ? -4.236 -10.597 -1.070 1.00 77.31 92 ASN A CA 1
ATOM 730 C C . ASN A 1 92 ? -3.168 -11.676 -1.264 1.00 77.31 92 ASN A C 1
ATOM 732 O O . ASN A 1 92 ? -2.000 -11.454 -0.963 1.00 77.31 92 ASN A O 1
ATOM 736 N N . ASN A 1 93 ? -3.546 -12.838 -1.812 1.00 81.19 93 ASN A N 1
ATOM 737 C CA . ASN A 1 93 ? -2.636 -13.967 -2.066 1.00 81.19 93 ASN A CA 1
ATOM 738 C C . ASN A 1 93 ? -1.431 -13.606 -2.959 1.00 81.19 93 ASN A C 1
ATOM 740 O O . ASN A 1 93 ? -0.527 -14.420 -3.154 1.00 81.19 93 ASN A O 1
ATOM 744 N N . ARG A 1 94 ? -1.446 -12.414 -3.566 1.00 86.25 94 ARG A N 1
ATOM 745 C CA . ARG A 1 94 ? -0.453 -11.903 -4.510 1.00 86.25 94 ARG A CA 1
ATOM 746 C C . ARG A 1 94 ? -0.070 -10.453 -4.249 1.00 86.25 94 ARG A C 1
ATOM 748 O O . ARG A 1 94 ? 0.576 -9.858 -5.107 1.00 86.25 94 ARG A O 1
ATOM 755 N N . SER A 1 95 ? -0.473 -9.865 -3.124 1.00 88.31 95 SER A N 1
ATOM 756 C CA . SER A 1 95 ? -0.067 -8.505 -2.781 1.00 88.31 95 SER A CA 1
ATOM 757 C C . SER A 1 95 ? 0.044 -8.264 -1.280 1.00 88.31 95 SER A C 1
ATOM 759 O O . SER A 1 95 ? -0.740 -8.777 -0.475 1.00 88.31 95 SER A O 1
ATOM 761 N N . HIS A 1 96 ? 1.038 -7.460 -0.922 1.00 88.50 96 HIS A N 1
ATOM 762 C CA . HIS A 1 96 ? 1.334 -7.054 0.443 1.00 88.50 96 HIS A CA 1
ATOM 763 C C . HIS A 1 96 ? 1.505 -5.541 0.505 1.00 88.50 96 HIS A C 1
ATOM 765 O O . HIS A 1 96 ? 2.101 -4.950 -0.390 1.00 88.50 96 HIS A O 1
ATOM 771 N N . LEU A 1 97 ? 1.018 -4.931 1.578 1.00 91.62 97 LEU A N 1
ATOM 772 C CA . LEU A 1 97 ? 1.386 -3.575 1.967 1.00 91.62 97 LEU A CA 1
ATOM 773 C C . LEU A 1 97 ? 2.605 -3.660 2.883 1.00 91.62 97 LEU A C 1
ATOM 775 O O . LEU A 1 97 ? 2.650 -4.532 3.752 1.00 91.62 97 LEU A O 1
ATOM 779 N N . LYS A 1 98 ? 3.584 -2.783 2.691 1.00 93.00 98 LYS A N 1
ATOM 780 C CA . LYS A 1 98 ? 4.805 -2.712 3.494 1.00 93.00 98 LYS A CA 1
ATOM 781 C C . LYS A 1 98 ? 4.834 -1.400 4.275 1.00 93.00 98 LYS A C 1
ATOM 783 O O . LYS A 1 98 ? 4.404 -0.358 3.780 1.00 93.00 98 LYS A O 1
ATOM 788 N N . PHE A 1 99 ? 5.359 -1.460 5.490 1.00 93.12 99 PHE A N 1
ATOM 789 C CA . PHE A 1 99 ? 5.469 -0.336 6.414 1.00 93.12 99 PHE A CA 1
ATOM 790 C C . PHE A 1 99 ? 6.927 -0.107 6.803 1.00 93.12 99 PHE A C 1
ATOM 792 O O . PHE A 1 99 ? 7.747 -1.021 6.760 1.00 93.12 99 PHE A O 1
ATOM 799 N N . CYS A 1 100 ? 7.236 1.109 7.247 1.00 92.00 100 CYS A N 1
ATOM 800 C CA . CYS A 1 100 ? 8.548 1.424 7.811 1.00 92.00 100 CYS A CA 1
ATOM 801 C C . CYS A 1 100 ? 8.738 0.855 9.225 1.00 92.00 100 CYS A C 1
ATOM 803 O O . CYS A 1 100 ? 9.866 0.670 9.672 1.00 92.00 100 CYS A O 1
ATOM 805 N N . THR A 1 101 ? 7.644 0.607 9.955 1.00 87.19 101 THR A N 1
ATOM 806 C CA . THR A 1 101 ? 7.669 0.138 11.347 1.00 87.19 101 THR A CA 1
ATOM 807 C C . THR A 1 101 ? 6.608 -0.935 11.600 1.00 87.19 101 THR A C 1
ATOM 809 O O . THR A 1 101 ? 5.644 -1.084 10.851 1.00 87.19 101 THR A O 1
ATOM 812 N N . THR A 1 102 ? 6.797 -1.714 12.665 1.00 75.38 102 THR A N 1
ATOM 813 C CA . THR A 1 102 ? 6.043 -2.946 12.976 1.00 75.38 102 THR A CA 1
ATOM 814 C C . THR A 1 102 ? 4.798 -2.727 13.838 1.00 75.38 102 THR A C 1
ATOM 816 O O . THR A 1 102 ? 4.095 -3.676 14.187 1.00 75.38 102 THR A O 1
ATOM 819 N N . LYS A 1 103 ? 4.531 -1.488 14.259 1.00 64.06 103 LYS A N 1
ATOM 820 C CA . LYS A 1 103 ? 3.664 -1.216 15.409 1.00 64.06 103 LYS A CA 1
ATOM 821 C C . LYS A 1 103 ? 2.223 -0.914 15.000 1.00 64.06 103 LYS A C 1
ATOM 823 O O . LYS A 1 103 ? 1.767 0.211 15.155 1.00 64.06 103 LYS A O 1
ATOM 828 N N . LYS A 1 104 ? 1.485 -1.928 14.538 1.00 79.44 104 LYS A N 1
ATOM 829 C CA . LYS A 1 104 ? 0.033 -1.801 14.319 1.00 79.44 104 LYS A CA 1
ATOM 830 C C . LYS A 1 104 ? -0.775 -2.745 15.193 1.00 79.44 104 LYS A C 1
ATOM 832 O O . LYS A 1 104 ? -0.502 -3.939 15.282 1.00 79.44 104 LYS A O 1
ATOM 837 N N . THR A 1 105 ? -1.796 -2.193 15.838 1.00 88.81 105 THR A N 1
ATOM 838 C CA . THR A 1 105 ? -2.744 -2.951 16.656 1.00 88.81 105 THR A CA 1
ATOM 839 C C . THR A 1 105 ? -3.781 -3.644 15.777 1.00 88.81 105 THR A C 1
ATOM 841 O O . THR A 1 105 ? -3.958 -3.315 14.604 1.00 88.81 105 THR A O 1
ATOM 844 N N . THR A 1 106 ? -4.472 -4.634 16.335 1.00 89.50 106 THR A N 1
ATOM 845 C CA . THR A 1 106 ? -5.566 -5.317 15.636 1.00 89.50 106 THR A CA 1
ATOM 846 C C . THR A 1 106 ? -6.845 -4.477 15.695 1.00 89.50 106 THR A C 1
ATOM 848 O O . THR A 1 106 ? -7.201 -3.978 16.760 1.00 89.50 106 THR A O 1
ATOM 851 N N . CYS A 1 107 ? -7.550 -4.336 14.570 1.00 89.75 107 CYS A N 1
ATOM 852 C CA . CYS A 1 107 ? -8.817 -3.609 14.506 1.00 89.75 107 CYS A CA 1
ATOM 853 C C . CYS A 1 107 ? -9.935 -4.324 15.274 1.00 89.75 107 CYS A C 1
ATOM 855 O O . CYS A 1 107 ? -10.096 -5.543 15.179 1.00 89.75 107 CYS A O 1
ATOM 857 N N . THR A 1 108 ? -10.793 -3.540 15.924 1.00 91.19 108 THR A N 1
ATOM 858 C CA . THR A 1 108 ? -12.092 -3.994 16.435 1.00 91.19 108 THR A CA 1
ATOM 859 C C . THR A 1 108 ? -13.170 -3.973 15.341 1.00 91.19 108 THR A C 1
ATOM 861 O O . THR A 1 108 ? -12.992 -3.425 14.247 1.00 91.19 108 THR A O 1
ATOM 864 N N . HIS A 1 109 ? -14.317 -4.603 15.610 1.00 88.94 109 HIS A N 1
ATOM 865 C CA . HIS A 1 109 ? -15.414 -4.676 14.648 1.00 88.94 109 HIS A CA 1
ATOM 866 C C . HIS A 1 109 ? -15.964 -3.280 14.301 1.00 88.94 109 HIS A C 1
ATOM 868 O O . HIS A 1 109 ? -16.337 -2.509 15.177 1.00 88.94 109 HIS A O 1
ATOM 874 N N . LYS A 1 110 ? -16.076 -2.990 13.001 1.00 90.69 110 LYS A N 1
ATOM 875 C CA . LYS A 1 110 ? -16.478 -1.711 12.384 1.00 90.69 110 LYS A CA 1
ATOM 876 C C . LYS A 1 110 ? -15.524 -0.537 12.627 1.00 90.69 110 LYS A C 1
ATOM 878 O O . LYS A 1 110 ? -15.863 0.568 12.213 1.00 90.69 110 LYS A O 1
ATOM 883 N N . GLN A 1 111 ? -14.350 -0.760 13.216 1.00 93.62 111 GLN A N 1
ATOM 884 C CA . GLN A 1 111 ? -13.329 0.276 13.351 1.00 93.62 111 GLN A CA 1
ATOM 885 C C . GLN A 1 111 ? -12.795 0.697 11.979 1.00 93.62 111 GLN A C 1
ATOM 887 O O . GLN A 1 111 ? -12.644 -0.144 11.087 1.00 93.62 111 GLN A O 1
ATOM 892 N N . LEU A 1 112 ? -12.500 1.988 11.819 1.00 93.06 112 LEU A N 1
ATOM 893 C CA . LEU A 1 112 ? -11.804 2.516 10.647 1.00 93.06 112 LEU A CA 1
ATOM 894 C C . LEU A 1 112 ? -10.416 1.873 10.565 1.00 93.06 112 LEU A C 1
ATOM 896 O O . LEU A 1 112 ? -9.626 1.977 11.501 1.00 93.06 112 LEU A O 1
ATOM 900 N N . ALA A 1 113 ? -10.155 1.188 9.457 1.00 90.62 113 ALA A N 1
ATOM 901 C CA . ALA A 1 113 ? -8.947 0.400 9.259 1.00 90.62 113 ALA A CA 1
ATOM 902 C C . ALA A 1 113 ? -7.985 1.062 8.274 1.00 90.62 113 ALA A C 1
ATOM 904 O O . ALA A 1 113 ? -6.788 1.099 8.539 1.00 90.62 113 ALA A O 1
ATOM 905 N N . VAL A 1 114 ? -8.496 1.578 7.152 1.00 91.88 114 VAL A N 1
ATOM 906 C CA . VAL A 1 114 ? -7.664 2.090 6.056 1.00 91.88 114 VAL A CA 1
ATOM 907 C C . VAL A 1 114 ? -8.273 3.343 5.459 1.00 91.88 114 VAL A C 1
ATOM 909 O O . VAL A 1 114 ? -9.483 3.391 5.231 1.00 91.88 114 VAL A O 1
ATOM 912 N N . THR A 1 115 ? -7.420 4.305 5.135 1.00 92.56 115 THR A N 1
ATOM 913 C CA . THR A 1 115 ? -7.755 5.452 4.296 1.00 92.56 115 THR A CA 1
ATOM 914 C C . THR A 1 115 ? -6.835 5.454 3.083 1.00 92.56 115 THR A C 1
ATOM 916 O O . THR A 1 115 ? -5.619 5.349 3.221 1.00 92.56 115 THR A O 1
ATOM 919 N N . VAL A 1 116 ? -7.415 5.545 1.891 1.00 91.38 116 VAL A N 1
ATOM 920 C CA . VAL A 1 116 ? -6.693 5.619 0.619 1.00 91.38 116 VAL A CA 1
ATOM 921 C C . VAL A 1 116 ? -6.944 6.988 0.014 1.00 91.38 116 VAL A C 1
ATOM 923 O O . VAL A 1 116 ? -8.096 7.355 -0.223 1.00 91.38 116 VAL A O 1
ATOM 926 N N . TYR A 1 117 ? -5.861 7.701 -0.265 1.00 90.38 117 TYR A N 1
ATOM 927 C CA . TYR A 1 117 ? -5.846 8.948 -1.012 1.00 90.38 117 TYR A CA 1
ATOM 928 C C . TYR A 1 117 ? -5.295 8.658 -2.401 1.00 90.38 117 TYR A C 1
ATOM 930 O O . TYR A 1 117 ? -4.229 8.055 -2.562 1.00 90.38 117 TYR A O 1
ATOM 938 N N . GLY A 1 118 ? -6.028 9.064 -3.424 1.00 87.25 118 GLY A N 1
ATOM 939 C CA . GLY A 1 118 ? -5.623 8.834 -4.799 1.00 87.25 118 GLY A CA 1
ATOM 940 C C . GLY A 1 118 ? -6.208 9.862 -5.744 1.00 87.25 118 GLY A C 1
ATOM 941 O O . GLY A 1 118 ? -6.947 10.749 -5.330 1.00 87.25 118 GLY A O 1
ATOM 942 N N . LYS A 1 119 ? -5.872 9.720 -7.021 1.00 84.56 119 LYS A N 1
ATOM 943 C CA . LYS A 1 119 ? -6.478 10.490 -8.105 1.00 84.56 119 LYS A CA 1
ATOM 944 C C . LYS A 1 119 ? -7.297 9.586 -9.005 1.00 84.56 119 LYS A C 1
ATOM 946 O O . LYS A 1 119 ? -6.883 8.456 -9.284 1.00 84.56 119 LYS A O 1
ATOM 951 N N . GLY A 1 120 ? -8.449 10.074 -9.447 1.00 74.69 120 GLY A N 1
ATOM 952 C CA . GLY A 1 120 ? -9.198 9.431 -10.519 1.00 74.69 120 GLY A CA 1
ATOM 953 C C . GLY A 1 120 ? -8.362 9.428 -11.794 1.00 74.69 120 GLY A C 1
ATOM 954 O O . GLY A 1 120 ? -7.616 10.366 -12.068 1.00 74.69 120 GLY A O 1
ATOM 955 N N . ASN A 1 121 ? -8.429 8.354 -12.571 1.00 69.31 121 ASN A N 1
ATOM 956 C CA . ASN A 1 121 ? -7.900 8.390 -13.927 1.00 69.31 121 ASN A CA 1
ATOM 957 C C . ASN A 1 121 ? -8.828 9.214 -14.844 1.00 69.31 121 ASN A C 1
ATOM 959 O O . ASN A 1 121 ? -9.963 9.516 -14.487 1.00 69.31 121 ASN A O 1
ATOM 963 N N . SER A 1 122 ? -8.384 9.504 -16.068 1.00 64.06 122 SER A N 1
ATOM 964 C CA . SER A 1 122 ? -9.140 10.305 -17.049 1.00 64.06 122 SER A CA 1
ATOM 965 C C . SER A 1 122 ? -10.538 9.769 -17.396 1.00 64.06 122 SER A C 1
ATOM 967 O O . SER A 1 122 ? -11.359 10.517 -17.917 1.00 64.06 122 SER A O 1
ATOM 969 N N . SER A 1 123 ? -10.833 8.496 -17.110 1.00 60.62 123 SER A N 1
ATOM 970 C CA . SER A 1 123 ? -12.164 7.899 -17.283 1.00 60.62 123 SER A CA 1
ATOM 971 C C . SER A 1 123 ? -12.914 7.631 -15.972 1.00 60.62 123 SER A C 1
ATOM 973 O O . SER A 1 123 ? -13.968 7.001 -16.006 1.00 60.62 123 SER A O 1
ATOM 975 N N . ASN A 1 124 ? -12.369 8.042 -14.819 1.00 60.44 124 ASN A N 1
ATOM 976 C CA . ASN A 1 124 ? -12.810 7.666 -13.465 1.00 60.44 124 ASN A CA 1
ATOM 977 C C . ASN A 1 124 ? -13.040 6.154 -13.261 1.00 60.44 124 ASN A C 1
ATOM 979 O O . ASN A 1 124 ? -13.670 5.715 -12.299 1.00 60.44 124 ASN A O 1
ATOM 983 N N . ALA A 1 125 ? -12.500 5.344 -14.168 1.00 57.03 125 ALA A N 1
ATOM 984 C CA . ALA A 1 125 ? -12.541 3.904 -14.143 1.00 57.03 125 ALA A CA 1
ATOM 985 C C . ALA A 1 125 ? -11.629 3.336 -13.061 1.00 57.03 125 ALA A C 1
ATOM 987 O O . ALA A 1 125 ? -11.907 2.237 -12.603 1.00 57.03 125 ALA A O 1
ATOM 988 N N . TYR A 1 126 ? -10.555 4.033 -12.664 1.00 63.94 126 TYR A N 1
ATOM 989 C CA . TYR A 1 126 ? -9.687 3.587 -11.578 1.00 63.94 126 TYR A CA 1
ATOM 990 C C . TYR A 1 126 ? -9.022 4.680 -10.754 1.00 63.94 126 TYR A C 1
ATOM 992 O O . TYR A 1 126 ? -8.710 5.758 -11.250 1.00 63.94 126 TYR A O 1
ATOM 1000 N N . LEU A 1 127 ? -8.804 4.355 -9.474 1.00 76.69 127 LEU A N 1
ATOM 1001 C CA . LEU A 1 127 ? -8.080 5.177 -8.512 1.00 76.69 127 LEU A CA 1
ATOM 1002 C C . LEU A 1 127 ? -6.584 4.867 -8.601 1.00 76.69 127 LEU A C 1
ATOM 1004 O O . LEU A 1 127 ? -6.179 3.713 -8.455 1.00 76.69 127 LEU A O 1
ATOM 1008 N N . VAL A 1 128 ? -5.765 5.894 -8.803 1.00 81.38 128 VAL A N 1
ATOM 1009 C CA . VAL A 1 128 ? -4.308 5.812 -8.671 1.00 81.38 128 VAL A CA 1
ATOM 1010 C C . VAL A 1 128 ? -3.941 6.273 -7.258 1.00 81.38 128 VAL A C 1
ATOM 1012 O O . VAL A 1 128 ? -3.999 7.478 -6.994 1.00 81.38 128 VAL A O 1
ATOM 1015 N N . PRO A 1 129 ? -3.632 5.354 -6.322 1.00 85.06 129 PRO A N 1
ATOM 1016 C CA . PRO A 1 129 ? -3.313 5.725 -4.950 1.00 85.06 129 PRO A CA 1
ATOM 1017 C C . PRO A 1 129 ? -1.971 6.454 -4.895 1.00 85.06 129 PRO A C 1
ATOM 1019 O O . PRO A 1 129 ? -0.988 5.994 -5.474 1.00 85.06 129 PRO A O 1
ATOM 1022 N N . HIS A 1 130 ? -1.924 7.566 -4.167 1.00 87.56 130 HIS A N 1
ATOM 1023 C CA . HIS A 1 130 ? -0.674 8.262 -3.873 1.00 87.56 130 HIS A CA 1
ATOM 1024 C C . HIS A 1 130 ? -0.295 8.241 -2.396 1.00 87.56 130 HIS A C 1
ATOM 1026 O O . HIS A 1 130 ? 0.885 8.360 -2.087 1.00 87.56 130 HIS A O 1
ATOM 1032 N N . ASN A 1 131 ? -1.262 8.028 -1.504 1.00 90.44 131 ASN A N 1
ATOM 1033 C CA . ASN A 1 131 ? -1.023 7.822 -0.083 1.00 90.44 131 ASN A CA 1
ATOM 1034 C C . ASN A 1 131 ? -2.029 6.793 0.455 1.00 90.44 131 ASN A C 1
ATOM 1036 O O . ASN A 1 131 ? -3.207 6.792 0.086 1.00 90.44 131 ASN A O 1
ATOM 1040 N N . VAL A 1 132 ? -1.557 5.889 1.310 1.00 92.38 132 VAL A N 1
ATOM 1041 C CA . VAL A 1 132 ? -2.391 4.910 2.004 1.00 92.38 132 VAL A CA 1
ATOM 1042 C C . VAL A 1 132 ? -2.011 4.895 3.477 1.00 92.38 132 VAL A C 1
ATOM 1044 O O . VAL A 1 132 ? -0.877 4.586 3.833 1.00 92.38 132 VAL A O 1
ATOM 1047 N N . THR A 1 133 ? -2.982 5.145 4.347 1.00 93.12 133 THR A N 1
ATOM 1048 C CA . THR A 1 133 ? -2.812 5.079 5.801 1.00 93.12 133 THR A CA 1
ATOM 1049 C C . THR A 1 133 ? -3.577 3.884 6.346 1.00 93.12 133 THR A C 1
ATOM 1051 O O . THR A 1 133 ? -4.745 3.681 6.013 1.00 93.12 133 THR A O 1
ATOM 1054 N N . VAL A 1 134 ? -2.933 3.081 7.194 1.00 91.81 134 VAL A N 1
ATOM 1055 C CA . VAL A 1 134 ? -3.558 1.902 7.812 1.00 91.81 134 VAL A CA 1
ATOM 1056 C C . VAL A 1 134 ? -3.580 2.085 9.322 1.00 91.81 134 VAL A C 1
ATOM 1058 O O . VAL A 1 134 ? -2.567 1.903 9.977 1.00 91.81 134 VAL A O 1
ATOM 1061 N N . ASN A 1 135 ? -4.722 2.397 9.918 1.00 90.75 135 ASN A N 1
ATOM 1062 C CA . ASN A 1 135 ? -4.796 2.701 11.351 1.00 90.75 135 ASN A CA 1
ATOM 1063 C C . ASN A 1 135 ? -4.683 1.446 12.230 1.00 90.75 135 ASN A C 1
ATOM 1065 O O . ASN A 1 135 ? -4.239 1.512 13.372 1.00 90.75 135 ASN A O 1
ATOM 1069 N N . CYS A 1 136 ? -5.107 0.291 11.717 1.00 89.81 136 CYS A N 1
ATOM 1070 C CA . CYS A 1 136 ? -5.037 -0.984 12.422 1.00 89.81 136 CYS A CA 1
ATOM 1071 C C . CYS A 1 136 ? -5.061 -2.157 11.433 1.00 89.81 136 CYS A C 1
ATOM 1073 O O . CYS A 1 136 ? -5.506 -2.034 10.290 1.00 89.81 136 CYS A O 1
ATOM 1075 N N . LEU A 1 137 ? -4.589 -3.321 11.876 1.00 87.12 137 LEU A N 1
ATOM 1076 C CA . LEU A 1 137 ? -4.595 -4.552 11.093 1.00 87.12 137 LEU A CA 1
ATOM 1077 C C . LEU A 1 137 ? -5.921 -5.283 11.274 1.00 87.12 137 LEU A C 1
ATOM 1079 O O . LEU A 1 137 ? -6.306 -5.641 12.389 1.00 87.12 137 LEU A O 1
ATOM 1083 N N . CYS A 1 138 ? -6.613 -5.560 10.174 1.00 84.44 138 CYS A N 1
ATOM 1084 C CA . CYS A 1 138 ? -7.797 -6.402 10.239 1.00 84.44 138 CYS A CA 1
ATOM 1085 C C . CYS A 1 138 ? -7.429 -7.864 10.513 1.00 84.44 138 CYS A C 1
ATOM 1087 O O . CYS A 1 138 ? -6.565 -8.410 9.820 1.00 84.44 138 CYS A O 1
ATOM 1089 N N . PRO A 1 139 ? -8.102 -8.535 11.468 1.00 83.62 139 PRO A N 1
ATOM 1090 C CA . PRO A 1 139 ? -7.937 -9.968 11.656 1.00 83.62 139 PRO A CA 1
ATOM 1091 C C . PRO A 1 139 ? -8.252 -10.744 10.375 1.00 83.62 139 PRO A C 1
ATOM 1093 O O . PRO A 1 139 ? -9.121 -10.356 9.598 1.00 83.62 139 PRO A O 1
ATOM 1096 N N . LYS A 1 140 ? -7.657 -11.931 10.222 1.00 78.31 140 LYS A N 1
ATOM 1097 C CA . LYS A 1 140 ? -7.946 -12.850 9.102 1.00 78.31 140 LYS A CA 1
ATOM 1098 C C . LYS A 1 140 ? -9.426 -13.255 8.993 1.00 78.31 140 LYS A C 1
ATOM 1100 O O . LYS A 1 140 ? -9.861 -13.709 7.948 1.00 78.31 140 LYS A O 1
ATOM 1105 N N . THR A 1 141 ? -10.204 -13.117 10.064 1.00 81.19 141 THR A N 1
ATOM 1106 C CA . THR A 1 141 ? -11.650 -13.406 10.092 1.00 81.19 141 THR A CA 1
ATOM 1107 C C . THR A 1 141 ? -12.518 -12.213 9.678 1.00 81.19 141 THR A C 1
ATOM 1109 O O . THR A 1 141 ? -13.738 -12.258 9.830 1.00 81.19 141 THR A O 1
ATOM 1112 N N . HIS A 1 142 ? -11.902 -11.117 9.237 1.00 84.50 142 HIS A N 1
ATOM 1113 C CA . HIS A 1 142 ? -12.563 -9.882 8.835 1.00 84.50 142 HIS A CA 1
ATOM 1114 C C . HIS A 1 142 ? -12.241 -9.545 7.371 1.00 84.50 142 HIS A C 1
ATOM 1116 O O . HIS A 1 142 ? -11.368 -10.153 6.753 1.00 84.50 142 HIS A O 1
ATOM 1122 N N . TYR A 1 143 ? -12.960 -8.574 6.819 1.00 82.25 143 TYR A N 1
ATOM 1123 C CA . TYR A 1 143 ? -12.703 -7.976 5.513 1.00 82.25 143 TYR A CA 1
ATOM 1124 C C . TYR A 1 143 ? -12.825 -6.450 5.595 1.00 82.25 143 TYR A C 1
ATOM 1126 O O . TYR A 1 143 ? -13.469 -5.903 6.501 1.00 82.25 143 TYR A O 1
ATOM 1134 N N . TRP A 1 144 ? -12.196 -5.751 4.653 1.00 85.94 144 TRP A N 1
ATOM 1135 C CA . TRP A 1 144 ? -12.335 -4.305 4.512 1.00 85.94 144 TRP A CA 1
ATOM 1136 C C . TRP A 1 144 ? -13.627 -3.974 3.778 1.00 85.94 144 TRP A C 1
ATOM 1138 O O . TRP A 1 144 ? -13.859 -4.426 2.662 1.00 85.94 144 TRP A O 1
ATOM 1148 N N . LYS A 1 145 ? -14.477 -3.163 4.405 1.00 85.94 145 LYS A N 1
ATOM 1149 C CA . LYS A 1 145 ? -15.712 -2.668 3.800 1.00 85.94 145 LYS A CA 1
ATOM 1150 C C . LYS A 1 145 ? -15.603 -1.170 3.580 1.00 85.94 145 LYS A C 1
ATOM 1152 O O . LYS A 1 145 ? -15.320 -0.442 4.532 1.00 85.94 145 LYS A O 1
ATOM 1157 N N . LEU A 1 146 ? -15.878 -0.717 2.358 1.00 85.75 146 LEU A N 1
ATOM 1158 C CA . LEU A 1 146 ? -15.966 0.708 2.048 1.00 85.75 146 LEU A CA 1
ATOM 1159 C C . LEU A 1 146 ? -17.011 1.362 2.966 1.00 85.75 146 LEU A C 1
ATOM 1161 O O . LEU A 1 146 ? -18.153 0.907 3.061 1.00 85.75 146 LEU A O 1
ATOM 1165 N N . GLN A 1 147 ? -16.587 2.393 3.686 1.00 87.12 147 GLN A N 1
ATOM 1166 C CA . GLN A 1 147 ? -17.415 3.186 4.587 1.00 87.12 147 GLN A CA 1
ATOM 1167 C C . GLN A 1 147 ? -17.764 4.535 3.966 1.00 87.12 147 GLN A C 1
ATOM 1169 O O . GLN A 1 147 ? -18.917 4.948 4.043 1.00 87.12 147 GLN A O 1
ATOM 1174 N N . LYS A 1 148 ? -16.777 5.216 3.377 1.00 88.06 148 LYS A N 1
ATOM 1175 C CA . LYS A 1 148 ? -16.949 6.532 2.759 1.00 88.06 148 LYS A CA 1
ATOM 1176 C C . LYS A 1 148 ? -16.153 6.597 1.464 1.00 88.06 148 LYS A C 1
ATOM 1178 O O . LYS A 1 148 ? -15.032 6.099 1.405 1.00 88.06 148 LYS A O 1
ATOM 1183 N N . TYR A 1 149 ? -16.736 7.245 0.468 1.00 86.69 149 TYR A N 1
ATOM 1184 C CA . TYR A 1 149 ? -16.090 7.625 -0.778 1.00 86.69 149 TYR A CA 1
ATOM 1185 C C . TYR A 1 149 ? -16.336 9.124 -0.960 1.00 86.69 149 TYR A C 1
ATOM 1187 O O . TYR A 1 149 ? -17.488 9.551 -0.904 1.00 86.69 149 TYR A O 1
ATOM 1195 N N . SER A 1 150 ? -15.278 9.920 -1.112 1.00 87.06 150 SER A N 1
ATOM 1196 C CA . SER A 1 150 ? -15.377 11.379 -1.271 1.00 87.06 150 SER A CA 1
ATOM 1197 C C . SER A 1 150 ? -14.567 11.829 -2.479 1.00 87.06 150 SER A C 1
ATOM 1199 O O . SER A 1 150 ? -13.464 11.324 -2.683 1.00 87.06 150 SER A O 1
ATOM 1201 N N . TYR A 1 151 ? -15.116 12.771 -3.242 1.00 87.00 151 TYR A N 1
ATOM 1202 C CA . TYR A 1 151 ? -14.401 13.507 -4.279 1.00 87.00 151 TYR A CA 1
ATOM 1203 C C . TYR A 1 151 ? -13.985 14.860 -3.705 1.00 87.00 151 TYR A C 1
ATOM 1205 O O . TYR A 1 151 ? -14.789 15.526 -3.052 1.00 87.00 151 TYR A O 1
ATOM 1213 N N . GLU A 1 152 ? -12.740 15.237 -3.940 1.00 85.31 152 GLU A N 1
ATOM 1214 C CA . GLU A 1 152 ? -12.159 16.522 -3.572 1.00 85.31 152 GLU A CA 1
ATOM 1215 C C . GLU A 1 152 ? -11.699 17.266 -4.831 1.00 85.31 152 GLU A C 1
ATOM 1217 O O . GLU A 1 152 ? -11.789 16.757 -5.952 1.00 85.31 152 GLU A O 1
ATOM 1222 N N . GLU A 1 153 ? -11.223 18.496 -4.656 1.00 82.81 153 GLU A N 1
ATOM 1223 C CA . GLU A 1 153 ? -10.679 19.301 -5.749 1.00 82.81 153 GLU A CA 1
ATOM 1224 C C . GLU 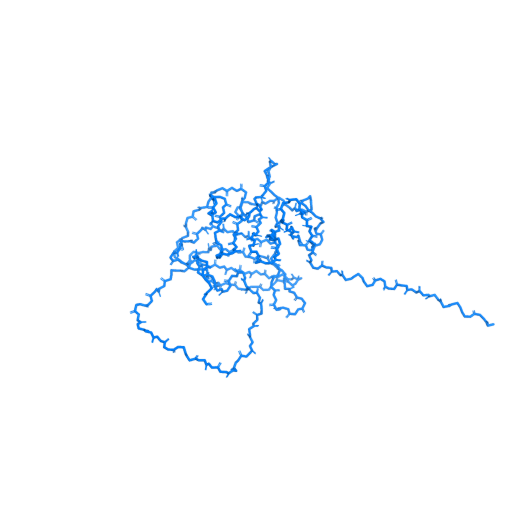A 1 153 ? -9.508 18.589 -6.451 1.00 82.81 153 GLU A C 1
ATOM 1226 O O . GLU A 1 153 ? -8.772 17.809 -5.840 1.00 82.81 153 GLU A O 1
ATOM 1231 N N . ASN A 1 154 ? -9.297 18.902 -7.735 1.00 80.69 154 ASN A N 1
ATOM 1232 C CA . ASN A 1 154 ? -8.216 18.351 -8.567 1.00 80.69 154 ASN A CA 1
ATOM 1233 C C . ASN A 1 154 ? -8.269 16.822 -8.755 1.00 80.69 154 ASN A C 1
ATOM 1235 O O . ASN A 1 154 ? -7.229 16.157 -8.726 1.00 80.69 154 ASN A O 1
ATOM 1239 N N . ASP A 1 155 ? -9.477 16.271 -8.920 1.00 81.12 155 ASP A N 1
ATOM 1240 C CA . ASP A 1 155 ? -9.745 14.836 -9.122 1.00 81.12 155 ASP A CA 1
ATOM 1241 C C . ASP A 1 155 ? -9.221 13.933 -7.994 1.00 81.12 155 ASP A C 1
ATOM 1243 O O . ASP A 1 155 ? -9.032 12.721 -8.168 1.00 81.12 155 ASP A O 1
ATOM 1247 N N . ASN A 1 156 ? -8.983 14.520 -6.819 1.00 85.62 156 ASN A N 1
ATOM 1248 C CA . ASN A 1 156 ? -8.574 13.784 -5.639 1.00 85.62 156 ASN A CA 1
ATOM 1249 C C . ASN A 1 156 ? -9.762 12.996 -5.089 1.00 85.62 156 ASN A C 1
ATOM 1251 O O . ASN A 1 156 ? -10.898 13.463 -5.033 1.00 85.62 156 ASN A O 1
ATOM 1255 N N . ILE A 1 157 ? -9.494 11.765 -4.682 1.00 87.12 157 ILE A N 1
ATOM 1256 C CA . ILE A 1 157 ? -10.494 10.840 -4.171 1.00 87.12 157 ILE A CA 1
ATOM 1257 C C . ILE A 1 157 ? -9.986 10.273 -2.855 1.00 87.12 157 ILE A C 1
ATOM 1259 O O . ILE A 1 157 ? -8.854 9.788 -2.764 1.00 87.12 157 ILE A O 1
ATOM 1263 N N . ILE A 1 158 ? -10.867 10.273 -1.857 1.00 89.75 158 ILE A N 1
ATOM 1264 C CA . ILE A 1 158 ? -10.625 9.649 -0.559 1.00 89.75 158 ILE A CA 1
ATOM 1265 C C . ILE A 1 158 ? -11.571 8.470 -0.384 1.00 89.75 158 ILE A C 1
ATOM 1267 O O . ILE A 1 158 ? -12.798 8.622 -0.396 1.00 89.75 158 ILE A O 1
ATOM 1271 N N . GLN A 1 159 ? -10.995 7.296 -0.145 1.00 89.38 159 GLN A N 1
ATOM 1272 C CA . GLN A 1 159 ? -11.731 6.099 0.237 1.00 89.38 159 GLN A CA 1
ATOM 1273 C C . GLN A 1 159 ? -11.396 5.707 1.668 1.00 89.38 159 GLN A C 1
ATOM 1275 O O . GLN A 1 159 ? -10.236 5.528 2.024 1.00 89.38 159 GLN A O 1
ATOM 1280 N N . VAL A 1 160 ? -12.429 5.531 2.483 1.00 89.81 160 VAL A N 1
ATOM 1281 C CA . VAL A 1 160 ? -12.300 5.109 3.877 1.00 89.81 160 VAL A CA 1
ATOM 1282 C C . VAL A 1 160 ? -12.898 3.723 4.021 1.00 89.81 160 VAL A C 1
ATOM 1284 O O . VAL A 1 160 ? -14.056 3.502 3.659 1.00 89.81 160 VAL A O 1
ATOM 1287 N N . PHE A 1 161 ? -12.133 2.800 4.590 1.00 89.25 161 PHE A N 1
ATOM 1288 C CA . PHE A 1 161 ? -12.525 1.419 4.822 1.00 89.25 161 PHE A CA 1
ATOM 1289 C C . PHE A 1 161 ? -12.570 1.111 6.312 1.00 89.25 161 PHE A C 1
ATOM 1291 O O . PHE A 1 161 ? -11.690 1.492 7.085 1.00 89.25 161 PHE A O 1
ATOM 1298 N N . ARG A 1 162 ? -13.579 0.335 6.704 1.00 91.75 162 ARG A N 1
ATOM 1299 C CA . ARG A 1 162 ? -13.718 -0.210 8.055 1.00 91.75 162 ARG A CA 1
ATOM 1300 C C . ARG A 1 162 ? -13.541 -1.717 8.074 1.00 91.75 162 ARG A C 1
ATOM 1302 O O . ARG A 1 162 ? -13.874 -2.406 7.110 1.00 91.75 162 ARG A O 1
ATOM 1309 N N . CYS A 1 163 ? -13.088 -2.229 9.207 1.00 89.62 163 CYS A N 1
ATOM 1310 C CA . CYS A 1 163 ? -12.924 -3.654 9.437 1.00 89.62 163 CYS A CA 1
ATOM 1311 C C . CYS A 1 163 ? -14.262 -4.315 9.779 1.00 89.62 163 CYS A C 1
ATOM 1313 O O . CYS A 1 163 ? -14.884 -3.956 10.774 1.00 89.62 163 CYS A O 1
ATOM 1315 N N . VAL A 1 164 ? -14.736 -5.294 9.011 1.00 87.75 16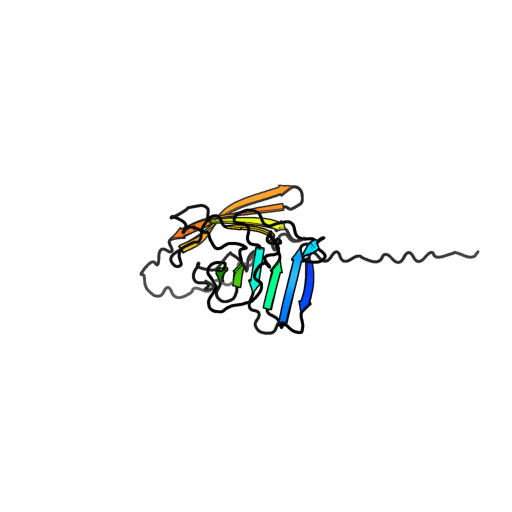4 VAL A N 1
ATOM 1316 C CA . VAL A 1 164 ? -16.019 -5.972 9.277 1.00 87.75 164 VAL A CA 1
ATOM 1317 C C . VAL A 1 164 ? -15.795 -7.467 9.425 1.00 87.75 164 VAL A C 1
ATOM 1319 O O . VAL A 1 164 ? -15.068 -8.066 8.647 1.00 87.75 164 VAL A O 1
ATOM 1322 N N . LYS A 1 165 ? -16.414 -8.071 10.444 1.00 85.19 165 LYS A N 1
ATOM 1323 C CA . LYS A 1 165 ? -16.323 -9.512 10.697 1.00 85.19 165 LYS A CA 1
ATOM 1324 C C . LYS A 1 165 ? -17.005 -10.255 9.556 1.00 85.19 165 LYS A C 1
ATOM 1326 O O . LYS A 1 165 ? -18.136 -9.912 9.208 1.00 85.19 165 LYS A O 1
ATOM 1331 N N . ASP A 1 166 ? -16.336 -11.260 9.006 1.00 78.75 166 ASP A N 1
ATOM 1332 C CA . ASP A 1 166 ? -16.951 -12.147 8.030 1.00 78.75 166 ASP A CA 1
ATOM 1333 C C . ASP A 1 166 ? -17.986 -13.023 8.748 1.00 78.75 166 ASP A C 1
ATOM 1335 O O . ASP A 1 166 ? -17.659 -13.800 9.652 1.00 78.75 166 ASP A O 1
ATOM 1339 N N . MET A 1 167 ? -19.259 -12.856 8.396 1.00 63.91 167 MET A N 1
ATOM 1340 C CA . MET A 1 167 ? -20.310 -13.764 8.838 1.00 63.91 167 MET A CA 1
ATOM 1341 C C . MET A 1 167 ? -20.375 -14.891 7.820 1.00 63.91 167 MET A C 1
ATOM 1343 O O . MET A 1 167 ? -21.122 -14.813 6.848 1.00 63.91 167 MET A O 1
ATOM 1347 N N . LYS A 1 168 ? -19.587 -15.949 8.042 1.00 53.25 168 LYS A N 1
ATOM 1348 C CA . LYS A 1 168 ? -19.793 -17.216 7.340 1.00 53.25 168 LYS A CA 1
ATOM 1349 C C . LYS A 1 168 ? -21.195 -17.712 7.686 1.00 53.25 168 LYS A C 1
ATOM 1351 O O . LYS A 1 168 ? -21.402 -18.281 8.755 1.00 53.25 168 LYS A O 1
ATOM 1356 N N . ILE A 1 169 ? -22.168 -17.461 6.815 1.00 44.12 169 ILE A N 1
ATOM 1357 C CA . ILE A 1 169 ? -23.471 -18.1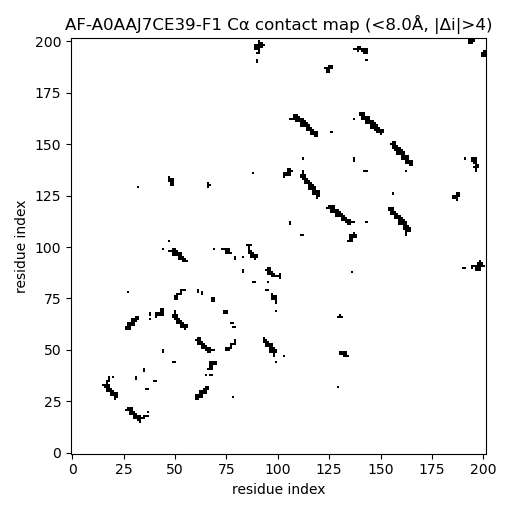09 6.916 1.00 44.12 169 ILE A CA 1
ATOM 1358 C C . ILE A 1 169 ? -23.219 -19.591 6.636 1.00 44.12 169 ILE A C 1
ATOM 1360 O O . ILE A 1 169 ? -22.823 -19.974 5.538 1.00 44.12 169 ILE A O 1
ATOM 1364 N N . LEU A 1 170 ? -23.412 -20.424 7.652 1.00 37.75 170 LEU A N 1
ATOM 1365 C CA . LEU A 1 170 ? -23.404 -21.880 7.556 1.00 37.75 170 LEU A CA 1
ATOM 1366 C C . LEU A 1 170 ? -24.703 -22.320 6.853 1.00 37.75 170 LEU A C 1
ATOM 1368 O O . LEU A 1 170 ? -25.619 -22.786 7.509 1.00 37.75 170 LEU A O 1
ATOM 1372 N N . HIS A 1 171 ? -24.838 -22.103 5.540 1.00 30.28 171 HIS A N 1
ATOM 1373 C CA . HIS A 1 171 ? -25.963 -22.632 4.757 1.00 30.28 171 HIS A CA 1
ATOM 1374 C C . HIS A 1 171 ? -25.500 -23.078 3.364 1.00 30.28 171 HIS A C 1
ATOM 1376 O O . HIS A 1 171 ? -24.960 -22.274 2.615 1.00 30.28 171 HIS A O 1
ATOM 1382 N N . TYR A 1 172 ? -25.698 -24.378 3.105 1.00 26.77 172 TYR A N 1
ATOM 1383 C CA . TYR A 1 172 ? -25.986 -25.106 1.851 1.00 26.77 172 TYR A CA 1
ATOM 1384 C C . TYR A 1 172 ? -25.543 -24.519 0.484 1.00 26.77 172 TYR A C 1
ATOM 1386 O O . TYR A 1 172 ? -25.660 -23.322 0.248 1.00 26.77 172 TYR A O 1
ATOM 1394 N N . PRO A 1 173 ? -25.115 -25.357 -0.488 1.00 30.53 173 PRO A N 1
ATOM 1395 C CA . PRO A 1 173 ? -24.603 -24.898 -1.778 1.00 30.53 173 PRO A CA 1
ATOM 1396 C C . PRO A 1 173 ? -25.678 -24.142 -2.566 1.00 30.53 173 PRO A C 1
ATOM 1398 O O . PRO A 1 173 ? -26.546 -24.734 -3.207 1.00 30.53 173 PRO A O 1
ATOM 1401 N N . ILE A 1 174 ? -25.593 -22.814 -2.561 1.00 32.59 174 ILE A N 1
ATOM 1402 C CA . ILE A 1 174 ? -26.345 -21.973 -3.485 1.00 32.59 174 ILE A CA 1
ATOM 1403 C C . ILE A 1 174 ? -25.711 -22.182 -4.862 1.00 32.59 174 ILE A C 1
ATOM 1405 O O . ILE A 1 174 ? -24.585 -21.752 -5.125 1.00 32.59 174 ILE A O 1
ATOM 1409 N N . LYS A 1 175 ? -26.422 -22.899 -5.740 1.00 27.25 175 LYS A N 1
ATOM 1410 C CA . LYS A 1 175 ? -26.099 -22.975 -7.167 1.00 27.25 175 LYS A CA 1
ATOM 1411 C C . LYS A 1 175 ? -25.971 -21.546 -7.703 1.00 27.25 175 LYS A C 1
ATOM 1413 O O . LYS A 1 175 ? -26.918 -20.769 -7.634 1.00 27.25 175 LYS A O 1
ATOM 1418 N N . ARG A 1 176 ? -24.788 -21.220 -8.232 1.00 30.09 176 ARG A N 1
ATOM 1419 C CA . ARG A 1 176 ? -24.510 -19.979 -8.965 1.00 30.09 176 ARG A CA 1
ATOM 1420 C C . ARG A 1 176 ? -25.523 -19.824 -10.098 1.00 30.09 176 ARG A C 1
ATOM 1422 O O . ARG A 1 176 ? -25.481 -20.591 -11.056 1.00 30.09 176 ARG A O 1
ATOM 1429 N N . VAL A 1 177 ? -26.397 -18.830 -9.995 1.00 23.75 177 VAL A N 1
ATOM 1430 C CA . VAL A 1 177 ? -27.154 -18.328 -11.142 1.00 23.75 177 VAL A CA 1
ATOM 1431 C C . VAL A 1 177 ? -26.254 -17.319 -11.843 1.00 23.75 177 VAL A C 1
ATOM 1433 O O . VAL A 1 177 ? -25.941 -16.267 -11.295 1.00 23.75 177 VAL A O 1
ATOM 1436 N N . TRP A 1 178 ? -25.788 -17.679 -13.035 1.00 22.41 178 TRP A N 1
ATOM 1437 C CA . TRP A 1 178 ? -25.225 -16.724 -13.979 1.00 22.41 178 TRP A CA 1
ATOM 1438 C C . TRP A 1 178 ? -26.378 -15.908 -14.559 1.00 22.41 178 TRP A C 1
ATOM 1440 O O . TRP A 1 178 ? -27.212 -16.454 -15.277 1.00 22.41 178 TRP A O 1
ATOM 1450 N N . THR A 1 179 ? -26.434 -14.615 -14.257 1.00 24.28 179 THR A N 1
ATOM 1451 C CA . THR A 1 179 ? -27.250 -13.673 -15.028 1.00 24.28 179 THR A CA 1
ATOM 1452 C C . THR A 1 179 ? -26.391 -13.087 -16.150 1.00 24.28 179 THR A C 1
ATOM 1454 O O . THR A 1 179 ? -25.384 -12.441 -15.850 1.00 24.28 179 THR A O 1
ATOM 1457 N N . PRO A 1 180 ? -26.745 -13.296 -17.430 1.00 28.64 180 PRO A N 1
ATOM 1458 C CA . PRO A 1 180 ? -26.144 -12.568 -18.535 1.00 28.64 180 PRO A CA 1
ATOM 1459 C C . PRO A 1 180 ? -26.752 -11.159 -18.556 1.00 28.64 180 PRO A C 1
ATOM 1461 O O . PRO A 1 180 ? -27.969 -11.022 -18.496 1.00 28.64 180 PRO A O 1
ATOM 1464 N N . ASN A 1 181 ? -25.909 -10.133 -18.663 1.00 28.97 181 ASN A N 1
ATOM 1465 C CA . ASN A 1 181 ? -26.248 -8.704 -18.752 1.00 28.97 181 ASN A CA 1
ATOM 1466 C C . ASN A 1 181 ? -26.462 -7.972 -17.417 1.00 28.97 181 ASN A C 1
ATOM 1468 O O . ASN A 1 181 ? -27.573 -7.849 -16.916 1.00 28.97 181 ASN A O 1
ATOM 1472 N N . ASN A 1 182 ? -25.366 -7.405 -16.902 1.00 24.81 182 ASN A N 1
ATOM 1473 C CA . ASN A 1 182 ? -25.307 -6.013 -16.443 1.00 24.81 182 ASN A CA 1
ATOM 1474 C C . ASN A 1 182 ? -23.834 -5.583 -16.376 1.00 24.81 182 ASN A C 1
ATOM 1476 O O . ASN A 1 182 ? -23.159 -5.705 -15.357 1.00 24.81 182 ASN A O 1
ATOM 1480 N N . HIS A 1 183 ? -23.329 -5.114 -17.517 1.00 28.31 183 HIS A N 1
ATOM 1481 C CA . HIS A 1 183 ? -22.036 -4.451 -17.624 1.00 28.31 183 HIS A CA 1
ATOM 1482 C C . HIS A 1 183 ? -22.144 -3.035 -17.053 1.00 28.31 183 HIS A C 1
ATOM 1484 O O . HIS A 1 183 ? -22.638 -2.131 -17.716 1.00 28.31 183 HIS A O 1
ATOM 1490 N N . LEU A 1 184 ? -21.657 -2.863 -15.827 1.00 23.27 184 LEU A N 1
ATOM 1491 C CA . LEU A 1 184 ? -21.024 -1.634 -15.337 1.00 23.27 184 LEU A CA 1
ATOM 1492 C C . LEU A 1 184 ? -20.161 -2.004 -14.122 1.00 23.27 184 LEU A C 1
ATOM 1494 O O . LEU A 1 184 ? -20.341 -1.544 -12.999 1.00 23.27 184 LEU A O 1
ATOM 1498 N N . GLU A 1 185 ? -19.211 -2.907 -14.375 1.00 25.22 185 GLU A N 1
ATOM 1499 C CA . GLU A 1 185 ? -18.045 -3.105 -13.522 1.00 25.22 185 GLU A CA 1
ATOM 1500 C C . GLU A 1 185 ? -17.167 -1.856 -13.648 1.00 25.22 185 GLU A C 1
ATOM 1502 O O . GLU A 1 185 ? -16.433 -1.693 -14.622 1.00 25.22 185 GLU A O 1
ATOM 1507 N N . VAL A 1 186 ? -17.273 -0.941 -12.685 1.00 25.67 186 VAL A N 1
ATOM 1508 C CA . VAL A 1 186 ? -16.351 0.194 -12.574 1.00 25.67 186 VAL A CA 1
ATOM 1509 C C . VAL A 1 186 ? -14.966 -0.378 -12.210 1.00 25.67 186 VAL A C 1
ATOM 1511 O O . VAL A 1 186 ? -14.832 -0.955 -11.127 1.00 25.67 186 VAL A O 1
ATOM 1514 N N . PRO A 1 187 ? -13.930 -0.268 -13.068 1.00 25.88 187 PRO A N 1
ATOM 1515 C CA . PRO A 1 187 ? -12.645 -0.975 -12.926 1.00 25.88 187 PRO A CA 1
ATOM 1516 C C . PRO A 1 187 ? -11.735 -0.524 -11.769 1.00 25.88 187 PRO A C 1
ATOM 1518 O O . PRO A 1 187 ? -10.516 -0.697 -11.844 1.00 25.88 187 PRO A O 1
ATOM 1521 N N . ALA A 1 188 ? -12.268 0.072 -10.700 1.00 28.53 188 ALA A N 1
ATOM 1522 C CA . ALA A 1 188 ? -11.467 0.988 -9.895 1.00 28.53 188 ALA A CA 1
ATOM 1523 C C . ALA A 1 188 ? -10.594 0.356 -8.819 1.00 28.53 188 ALA A C 1
ATOM 1525 O O . ALA A 1 188 ? -9.891 1.059 -8.097 1.00 28.53 188 ALA A O 1
ATOM 1526 N N . LEU A 1 189 ? -10.636 -0.967 -8.688 1.00 37.03 189 LEU A N 1
ATOM 1527 C CA . LEU A 1 189 ? -10.217 -1.602 -7.449 1.00 37.03 189 LEU A CA 1
ATOM 1528 C C . LEU A 1 189 ? -10.029 -3.113 -7.612 1.00 37.03 189 LEU A C 1
ATOM 1530 O O . LEU A 1 189 ? -10.656 -3.930 -6.943 1.00 37.03 189 LEU A O 1
ATOM 1534 N N . LYS A 1 190 ? -9.054 -3.514 -8.428 1.00 36.34 190 LYS A N 1
ATOM 1535 C CA . LYS A 1 190 ? -8.485 -4.868 -8.277 1.00 36.34 190 LYS A CA 1
ATOM 1536 C C . LYS A 1 190 ? -7.617 -5.020 -7.018 1.00 36.34 190 LYS A C 1
ATOM 1538 O O . LYS A 1 190 ? -7.158 -6.119 -6.724 1.00 36.34 190 LYS A O 1
ATOM 1543 N N . ILE A 1 191 ? -7.406 -3.928 -6.279 1.00 38.94 191 ILE A N 1
ATOM 1544 C CA . ILE A 1 191 ? -6.578 -3.880 -5.072 1.00 38.94 191 ILE A CA 1
ATOM 1545 C C . ILE A 1 191 ? -7.426 -4.005 -3.791 1.00 38.94 191 ILE A C 1
ATOM 1547 O O . ILE A 1 191 ? -6.937 -4.601 -2.843 1.00 38.94 191 ILE A O 1
ATOM 1551 N N . VAL A 1 192 ? -8.695 -3.559 -3.742 1.00 35.28 192 VAL A N 1
ATOM 1552 C CA . VAL A 1 192 ? -9.465 -3.602 -2.469 1.00 35.28 192 VAL A CA 1
ATOM 1553 C C . VAL A 1 192 ? -10.924 -4.095 -2.571 1.00 35.28 192 VAL A C 1
ATOM 1555 O O . VAL A 1 192 ? -11.522 -4.359 -1.533 1.00 35.28 192 VAL A O 1
ATOM 1558 N N . TYR A 1 193 ? -11.530 -4.306 -3.754 1.00 34.06 193 TYR A N 1
ATOM 1559 C CA . TYR A 1 193 ? -12.968 -4.660 -3.781 1.00 34.06 193 TYR A CA 1
ATOM 1560 C C . TYR A 1 193 ? -13.315 -6.133 -3.561 1.00 34.06 193 TYR A C 1
ATOM 1562 O O . TYR A 1 193 ? -14.481 -6.404 -3.300 1.00 34.06 193 TYR A O 1
ATOM 1570 N N . ASN A 1 194 ? -12.371 -7.080 -3.606 1.00 32.34 194 ASN A N 1
ATOM 1571 C CA . ASN A 1 194 ? -12.750 -8.495 -3.469 1.00 32.34 194 ASN A CA 1
ATOM 1572 C C . ASN A 1 194 ? -11.751 -9.380 -2.741 1.00 32.34 194 ASN A C 1
ATOM 1574 O O . ASN A 1 194 ? -11.588 -10.552 -3.065 1.00 32.34 194 ASN A O 1
ATOM 1578 N N . THR A 1 195 ? -11.057 -8.821 -1.760 1.00 35.94 195 THR A N 1
ATOM 1579 C CA . THR A 1 195 ? -10.073 -9.571 -0.991 1.00 35.94 195 THR A CA 1
ATOM 1580 C C . THR A 1 195 ? -10.537 -9.621 0.451 1.00 35.94 195 THR A C 1
ATOM 1582 O O . THR A 1 195 ? -10.477 -8.622 1.169 1.00 35.94 195 THR A O 1
ATOM 1585 N N . ASP A 1 196 ? -11.003 -10.795 0.887 1.00 36.34 196 ASP A N 1
ATOM 1586 C CA . ASP A 1 196 ? -11.020 -11.103 2.320 1.00 36.34 196 ASP A CA 1
ATOM 1587 C C . ASP A 1 196 ? -9.627 -10.788 2.888 1.00 36.34 196 ASP A C 1
ATOM 1589 O O . ASP A 1 196 ? -8.633 -10.945 2.176 1.00 36.34 196 ASP A O 1
ATOM 1593 N N . CYS A 1 197 ? -9.490 -10.443 4.173 1.00 35.22 197 CYS A N 1
ATOM 1594 C CA . CYS A 1 197 ? -8.164 -10.251 4.793 1.00 35.22 197 CYS A CA 1
ATOM 1595 C C . CYS A 1 197 ? -7.310 -11.546 4.832 1.00 35.22 197 CYS A C 1
ATOM 1597 O O . CYS A 1 197 ? -6.239 -11.585 5.434 1.00 35.22 197 CYS A O 1
ATOM 1599 N N . THR A 1 198 ? -7.792 -12.622 4.198 1.00 37.41 198 THR A N 1
ATOM 1600 C CA . THR A 1 198 ? -7.089 -13.876 3.893 1.00 37.41 198 THR A CA 1
ATOM 1601 C C . THR A 1 198 ? -6.505 -13.931 2.481 1.00 37.41 198 THR A C 1
ATOM 1603 O O . THR A 1 198 ? -5.769 -14.859 2.172 1.00 37.41 198 THR A O 1
ATOM 1606 N N . GLY A 1 199 ? -6.821 -12.956 1.632 1.00 37.62 199 GLY A N 1
ATOM 1607 C CA . GLY A 1 199 ? -6.292 -12.794 0.292 1.00 37.62 199 GLY A CA 1
ATOM 1608 C C . GLY A 1 199 ? -6.908 -13.613 -0.827 1.00 37.62 199 GLY A C 1
ATOM 1609 O O . GLY A 1 199 ? -6.354 -13.643 -1.929 1.00 37.62 199 GLY A O 1
ATOM 1610 N N . ASN A 1 200 ? -8.073 -14.203 -0.590 1.00 29.11 200 ASN A N 1
ATOM 1611 C CA . ASN A 1 200 ? -8.841 -14.870 -1.631 1.00 29.11 200 ASN A CA 1
ATOM 1612 C C . ASN A 1 200 ? -9.710 -13.869 -2.401 1.00 29.11 200 ASN A C 1
ATOM 1614 O O . ASN A 1 200 ? -10.351 -13.019 -1.786 1.00 29.11 200 ASN A O 1
ATOM 1618 N N . LEU A 1 201 ? -9.718 -14.003 -3.733 1.00 30.97 201 LEU A N 1
ATOM 1619 C CA . LEU A 1 201 ? -10.680 -13.349 -4.621 1.00 30.97 201 LEU A CA 1
ATOM 1620 C C . LEU A 1 201 ? -12.054 -13.984 -4.368 1.00 30.97 201 LEU A C 1
ATOM 1622 O O . LEU A 1 201 ? -12.200 -15.189 -4.587 1.00 30.97 201 LEU A O 1
ATOM 1626 N N . LYS A 1 202 ? -13.014 -13.203 -3.868 1.00 32.75 202 LYS A N 1
ATOM 1627 C CA . LYS A 1 202 ? -14.438 -13.570 -3.916 1.00 32.75 202 LYS A CA 1
ATOM 1628 C C . LYS A 1 202 ? -15.015 -13.311 -5.307 1.00 32.75 202 LYS A C 1
ATOM 1630 O O . LYS A 1 202 ? -14.428 -12.484 -6.044 1.00 32.75 202 LYS A O 1
#

Solvent-accessible surface area (backbone atoms only — not comparable to full-atom values): 11808 Å² total; per-residue (Å²): 141,82,85,83,81,81,82,77,80,79,75,79,75,77,78,58,74,47,38,78,49,75,41,77,92,76,46,34,31,40,34,30,49,56,96,29,89,50,74,88,58,39,53,72,50,56,90,57,30,39,20,20,42,22,34,64,49,93,93,50,54,35,36,22,38,51,44,26,31,37,68,95,82,45,77,51,58,57,78,85,58,96,72,66,53,75,37,39,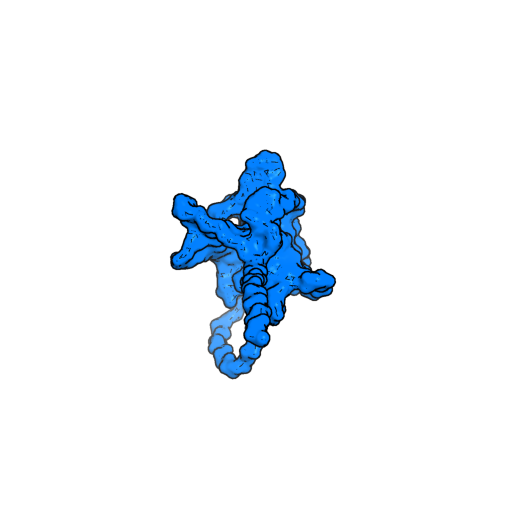44,67,47,30,80,43,29,33,38,19,29,74,60,60,88,66,53,75,50,54,82,64,34,74,22,37,40,39,35,24,33,52,42,100,77,65,37,31,58,49,73,58,46,40,37,45,73,25,42,61,49,64,64,18,28,68,40,86,72,46,78,45,82,51,80,90,55,28,33,42,39,34,24,19,22,36,69,62,78,80,74,92,66,78,91,75,76,82,78,83,76,86,84,81,91,75,80,72,66,42,42,96,81,61,72,43,36,40,40,71,18,48,80,111

Mean predicted aligned error: 12.05 Å

Radius of gyration: 20.46 Å; Cα contacts (8 Å, |Δi|>4): 403; chains: 1; bounding box: 47×59×70 Å

Foldseek 3Di:
DDDDDDPDPPPPPPQDQWDWDADPVQLEIEIEGGPQPDQVSFAEDDPQKFQWKWFADDPGRIYIYGQHAYPPPQGWDHDDDCDDDLQWADLANGMITGHSDNDAAEADAFAWFKKFKFAQDPVSLETDTNIMGGRHHYPLQWAWDWDDWDADPPRIIMTITTTHGDDPPPDDDDPDDDDPDDPDNSNYPPRGDAQRSHRDGD

Nearest PDB structures (foldseek):
  3cgu-assembly1_A  TM=7.525E-01  e=1.371E-09  unclassified
  6f2r-assembly3_I  TM=2.869E-01  e=5.597E-01  Homo sapiens
  6f2r-assembly3_K  TM=2.780E-01  e=9.505E-01  Homo sapiens
  8f83-assembly1_A  TM=4.851E-01  e=3.678E+00  Mycobacterium ulcerans Agy99

pLDDT: mean 74.34, std 23.05, range [22.41, 95.69]

Organism: Cephus cinctus (NCBI:txid211228)

Secondary structure (DSSP, 8-state):
----------------SEEEEEETTTTEEEEEETT--SGGGSPBPPTTBEEEEEE--SSS-EEEEE--BPSTTPPPP----SS--TTEEEEETTEEEEESS---PBPPTT-EEEEEEEEE-TTSS-EEEEEEEESSBPPTTEEEEEEEEEE-STTEEEEEEEEEE------------------------TTTSSBBTT--B-